Protein AF-W2YFQ7-F1 (afdb_monomer_lite)

Organism: NCBI:txid1317064

pLDDT: mean 73.13, std 18.29, range [30.0, 97.12]

Foldseek 3Di:
DLVVLVCCLVPPHLLVSLVVQLVVPPHDLVSLLVSLQSQLVVLQVVQVVLVVCVVPDPDDRDDFRADDLNSLVSNLVNCLSNLDLVSVLSNLQRPLLSGLQCQSNLVSLLSPPVRDDCVSRVVSNLNSLDDPPDPDVPCPPPPLVSLVNSLVSLVSSLVSHDDDDSNLSSLLSQLVPDDPNSLVVVLVVLLVDDLVSCPSNLVSCLVPCVPPDPPDPSVLSVLSSLVSNLVVLCVLQPPDPDDDDAQALCPWDFPVFPVVSVVSRDRDFKDKCVVRDWAQFQVRQVVCQVPGDTDSFAWHWDWDDGGRPIMIMTGGDCVSVCVVRNCNVVSVVSSVSSCVPNVVPPDDPDDDDPPDPPPPVVVVVPVPD

Secondary structure (DSSP, 8-state):
-HHHHHHHHHHT-HHHHHHHHHTTPSPPHHHHHHHHHHHHHHHHHHHHHHHHHHHH--SPPPPP-B--HHHHHHHHHHHHHHT-HHHHHHIIIIIGGG-SB-GGGHHHHHHHHHHS-HHHHHHHHHHHHS------TT-TTSSHHHHHHHHHHHHHHHHTSPSSHHHHHHHHHHHHH--HHHHHHHHHHHHHS-GGGHHHHHHHHHHHGGGS-TTSHHHHHHHHHHHHHHHHHHHHHTT--PPPP-S--TT-B-TT-HHHHHHHHSS-SEEE-TTT---SSHHHHHHHHHH---BS--EEEEEE-SGGG-EEEEEE-THHHHHHH-SHHHHHHHHHHHHHHHTT---PPP-S----TTSSHHHHTTS--

Structure (mmCIF, N/CA/C/O backbone):
data_AF-W2YFQ7-F1
#
_entry.id   AF-W2YFQ7-F1
#
loop_
_atom_site.group_PDB
_atom_site.id
_atom_site.type_symbol
_atom_site.label_atom_id
_atom_site.label_alt_id
_atom_site.label_comp_id
_atom_site.label_asym_id
_atom_site.label_entity_id
_atom_site.label_seq_id
_atom_site.pdbx_PDB_ins_code
_atom_site.Cartn_x
_atom_site.Cartn_y
_atom_site.Cartn_z
_atom_site.occupancy
_atom_site.B_iso_or_equiv
_atom_site.auth_seq_id
_atom_site.auth_comp_id
_atom_site.auth_asym_id
_atom_site.auth_atom_id
_atom_site.pdbx_PDB_model_num
ATOM 1 N N . MET A 1 1 ? 10.418 -17.292 -33.714 1.00 41.75 1 MET A N 1
ATOM 2 C CA . MET A 1 1 ? 9.367 -16.374 -33.215 1.00 41.75 1 MET A CA 1
ATOM 3 C C . MET A 1 1 ? 9.896 -15.460 -32.113 1.00 41.75 1 MET A C 1
ATOM 5 O O . MET A 1 1 ? 9.748 -14.258 -32.272 1.00 41.75 1 MET A O 1
ATOM 9 N N . ALA A 1 2 ? 10.636 -15.971 -31.116 1.00 43.41 2 ALA A N 1
ATOM 10 C CA . ALA A 1 2 ? 11.475 -15.150 -30.221 1.00 43.41 2 ALA A CA 1
ATOM 11 C C . ALA A 1 2 ? 12.397 -14.166 -30.985 1.00 43.41 2 ALA A C 1
ATOM 13 O O . ALA A 1 2 ? 12.481 -12.993 -30.637 1.00 43.41 2 ALA A O 1
ATOM 14 N N . ASN A 1 3 ? 12.945 -14.602 -32.127 1.00 45.47 3 ASN A N 1
ATOM 15 C CA . ASN A 1 3 ? 13.832 -13.793 -32.973 1.00 45.47 3 ASN A CA 1
ATOM 16 C C . ASN A 1 3 ? 13.208 -12.482 -33.502 1.00 45.47 3 ASN A C 1
ATOM 18 O O . ASN A 1 3 ? 13.950 -11.565 -33.829 1.00 45.47 3 ASN A O 1
ATOM 22 N N . GLY A 1 4 ? 11.876 -12.364 -33.626 1.00 46.81 4 GLY A N 1
ATOM 23 C CA . GLY A 1 4 ? 11.232 -11.135 -34.126 1.00 46.81 4 GLY A CA 1
ATOM 24 C C . GLY A 1 4 ? 11.176 -10.021 -33.076 1.00 46.81 4 GLY A C 1
ATOM 25 O O . GLY A 1 4 ? 11.396 -8.850 -33.389 1.00 46.81 4 GLY A O 1
ATOM 26 N N . VAL A 1 5 ? 10.960 -10.403 -31.816 1.00 51.41 5 VAL A N 1
ATOM 27 C CA . VAL A 1 5 ? 10.962 -9.499 -30.657 1.00 51.41 5 VAL A CA 1
ATOM 28 C C . VAL A 1 5 ? 12.400 -9.116 -30.301 1.00 51.41 5 VAL A C 1
ATOM 30 O O . VAL A 1 5 ? 12.691 -7.934 -30.139 1.00 51.41 5 VAL A O 1
ATOM 33 N N . GLU A 1 6 ? 13.315 -10.090 -30.303 1.00 49.78 6 GLU A N 1
ATOM 34 C CA . GLU A 1 6 ? 14.748 -9.886 -30.053 1.00 49.78 6 GLU A CA 1
ATOM 35 C C . GLU A 1 6 ? 15.391 -8.961 -31.108 1.00 49.78 6 GLU A C 1
ATOM 37 O O . GLU A 1 6 ? 16.124 -8.029 -30.769 1.00 49.78 6 GLU A O 1
ATOM 42 N N . ASN A 1 7 ? 15.039 -9.128 -32.391 1.00 50.62 7 ASN A N 1
ATOM 43 C CA . ASN A 1 7 ? 15.494 -8.235 -33.461 1.00 50.62 7 ASN A CA 1
ATOM 44 C C . ASN A 1 7 ? 14.903 -6.821 -33.339 1.00 50.62 7 ASN A C 1
ATOM 46 O O . ASN A 1 7 ? 15.618 -5.850 -33.563 1.00 50.62 7 ASN A O 1
ATOM 50 N N . SER A 1 8 ? 13.637 -6.671 -32.936 1.00 49.16 8 SER A N 1
ATOM 51 C CA . SER A 1 8 ? 13.000 -5.352 -32.746 1.00 49.16 8 SER A CA 1
ATOM 52 C C . SER A 1 8 ? 13.609 -4.571 -31.572 1.00 49.16 8 SER A C 1
ATOM 54 O O . SER A 1 8 ? 13.837 -3.362 -31.671 1.00 49.16 8 SER A O 1
ATO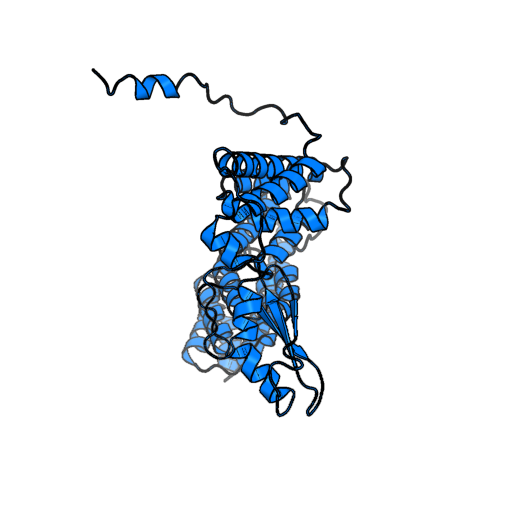M 56 N N . LEU A 1 9 ? 13.949 -5.274 -30.486 1.00 52.50 9 LEU A N 1
ATOM 57 C CA . LEU A 1 9 ? 14.669 -4.739 -29.327 1.00 52.50 9 LEU A CA 1
ATOM 58 C C . LEU A 1 9 ? 16.094 -4.294 -29.678 1.00 52.50 9 LEU A C 1
ATOM 60 O O . LEU A 1 9 ? 16.539 -3.241 -29.205 1.00 52.50 9 LEU A O 1
ATOM 64 N N . ARG A 1 10 ? 16.790 -5.067 -30.523 1.00 49.25 10 ARG A N 1
ATOM 65 C CA . ARG A 1 10 ? 18.145 -4.758 -31.004 1.00 49.25 10 ARG A CA 1
ATOM 66 C C . ARG A 1 10 ? 18.195 -3.655 -32.065 1.00 49.25 10 ARG A C 1
ATOM 68 O O . ARG A 1 10 ? 19.171 -2.915 -32.078 1.00 49.25 10 ARG A O 1
ATOM 75 N N . LEU A 1 11 ? 17.187 -3.540 -32.935 1.00 39.06 11 LEU A N 1
ATOM 76 C CA . LEU A 1 11 ? 17.293 -2.760 -34.179 1.00 39.06 11 LEU A CA 1
ATOM 77 C C . LEU A 1 11 ? 16.383 -1.519 -34.268 1.00 39.06 11 LEU A C 1
ATOM 79 O O . LEU A 1 11 ? 16.670 -0.660 -35.094 1.00 39.06 11 LEU A O 1
ATOM 83 N N . ILE A 1 12 ? 15.307 -1.398 -33.470 1.00 51.12 12 ILE A N 1
ATOM 84 C CA . ILE A 1 12 ? 14.286 -0.341 -33.663 1.00 51.12 12 ILE A CA 1
ATOM 85 C C . ILE A 1 12 ? 14.072 0.489 -32.387 1.00 51.12 12 ILE A C 1
ATOM 87 O O . ILE A 1 12 ? 14.639 1.568 -32.236 1.00 51.12 12 ILE A O 1
ATOM 91 N N . SER A 1 13 ? 13.257 0.008 -31.446 1.00 68.88 13 SER A N 1
ATOM 92 C CA . SER A 1 13 ? 12.959 0.678 -30.175 1.00 68.88 13 SER A CA 1
ATOM 93 C C . SER A 1 13 ? 12.224 -0.290 -29.244 1.00 68.88 13 SER A C 1
ATOM 95 O O . SER A 1 13 ? 11.557 -1.220 -29.697 1.00 68.88 13 SER A O 1
ATOM 97 N N . SER A 1 14 ? 12.323 -0.083 -27.928 1.00 69.50 14 SER A N 1
ATOM 98 C CA . SER A 1 14 ? 11.595 -0.909 -26.951 1.00 69.50 14 SER A CA 1
ATOM 99 C C . SER A 1 14 ? 10.069 -0.782 -27.108 1.00 69.50 14 SER A C 1
ATOM 101 O O . SER A 1 14 ? 9.345 -1.717 -26.782 1.00 69.50 14 SER A O 1
ATOM 103 N N . THR A 1 15 ? 9.590 0.341 -27.659 1.00 71.94 15 THR A N 1
ATOM 104 C CA . THR A 1 15 ? 8.172 0.614 -27.948 1.00 71.94 15 THR A CA 1
ATOM 105 C C . THR A 1 15 ? 7.627 -0.270 -29.073 1.00 71.94 15 THR A C 1
ATOM 107 O O . THR A 1 15 ? 6.620 -0.940 -28.888 1.00 71.94 15 THR A O 1
ATOM 110 N N . ALA A 1 16 ? 8.327 -0.379 -30.206 1.00 77.44 16 ALA A N 1
ATOM 111 C CA . ALA A 1 16 ? 7.868 -1.240 -31.301 1.00 77.44 16 ALA A CA 1
ATOM 112 C C . ALA A 1 16 ? 7.855 -2.728 -30.894 1.00 77.44 16 ALA A C 1
ATOM 114 O O . ALA A 1 16 ? 6.970 -3.494 -31.273 1.00 77.44 16 ALA A O 1
ATOM 115 N N . ALA A 1 17 ? 8.828 -3.141 -30.076 1.00 80.69 17 ALA A N 1
ATOM 116 C CA . ALA A 1 17 ? 8.921 -4.516 -29.602 1.00 80.69 17 ALA A CA 1
ATOM 117 C C . ALA A 1 17 ? 7.786 -4.887 -28.626 1.00 80.69 17 ALA A C 1
ATOM 119 O O . ALA A 1 17 ? 7.280 -6.010 -28.685 1.00 80.69 17 ALA A O 1
ATOM 120 N N . ILE A 1 18 ? 7.347 -3.958 -27.765 1.00 82.56 18 ILE A N 1
ATOM 121 C CA . ILE A 1 18 ? 6.233 -4.227 -26.847 1.00 82.56 18 ILE A CA 1
ATOM 122 C C . ILE A 1 18 ? 4.865 -4.193 -27.544 1.00 82.56 18 ILE A C 1
ATOM 124 O O . ILE A 1 18 ? 4.000 -4.999 -27.211 1.00 82.56 18 ILE A O 1
ATOM 128 N N . GLU A 1 19 ? 4.678 -3.350 -28.561 1.00 84.75 19 GLU A N 1
ATOM 129 C CA . GLU A 1 19 ? 3.468 -3.351 -29.404 1.00 84.75 19 GLU A CA 1
ATOM 130 C C . GLU A 1 19 ? 3.321 -4.665 -30.188 1.00 84.75 19 GLU A C 1
ATOM 132 O O . GLU A 1 19 ? 2.226 -5.229 -30.304 1.00 84.75 19 GLU A O 1
ATOM 137 N N . ALA A 1 20 ? 4.440 -5.213 -30.674 1.00 84.44 20 ALA A N 1
ATOM 138 C CA . ALA A 1 20 ? 4.457 -6.522 -31.315 1.00 84.44 20 ALA A CA 1
ATOM 139 C C . ALA A 1 20 ? 4.044 -7.641 -30.346 1.00 84.44 20 ALA A C 1
ATOM 141 O O . ALA A 1 20 ? 3.338 -8.563 -30.754 1.00 84.44 20 ALA A O 1
ATOM 142 N N . LEU A 1 21 ? 4.450 -7.566 -29.072 1.00 85.31 21 LEU A N 1
ATOM 143 C CA . LEU A 1 21 ? 3.999 -8.501 -28.034 1.00 85.31 21 LEU A CA 1
ATOM 144 C C . LEU A 1 21 ? 2.522 -8.308 -27.688 1.00 85.31 21 LEU A C 1
ATOM 146 O O . LEU A 1 21 ? 1.797 -9.288 -27.547 1.00 85.31 21 LEU A O 1
ATOM 150 N N . GLN A 1 22 ? 2.050 -7.064 -27.610 1.00 87.75 22 GLN A N 1
ATOM 151 C CA . GLN A 1 22 ? 0.638 -6.760 -27.374 1.00 87.75 22 GLN A CA 1
ATOM 152 C C . GLN A 1 22 ? -0.268 -7.364 -28.454 1.00 87.75 22 GLN A C 1
ATOM 154 O O . GLN A 1 22 ? -1.334 -7.892 -28.149 1.00 87.75 22 GLN A O 1
ATOM 159 N N . SER A 1 23 ? 0.178 -7.339 -29.708 1.00 87.06 23 SER A N 1
ATOM 160 C CA . SER A 1 23 ? -0.552 -7.921 -30.841 1.00 87.06 23 SER A CA 1
ATOM 161 C C . SER A 1 23 ? -0.608 -9.457 -30.806 1.00 87.06 23 SER A C 1
ATOM 163 O O . SER A 1 23 ? -1.381 -10.059 -31.544 1.00 87.06 23 SER A O 1
ATOM 165 N N . GLN A 1 24 ? 0.197 -10.099 -29.953 1.00 84.56 24 GLN A N 1
ATOM 166 C CA . GLN A 1 24 ? 0.301 -11.557 -29.804 1.00 84.56 24 GLN A CA 1
ATOM 167 C C . GLN A 1 24 ? -0.431 -12.084 -28.562 1.00 84.56 24 GLN A C 1
ATOM 169 O O . GLN A 1 24 ? -0.141 -13.183 -28.094 1.00 84.56 24 GLN A O 1
ATOM 174 N N . ARG A 1 25 ? -1.362 -11.312 -27.993 1.00 86.00 25 ARG A N 1
ATOM 175 C CA . ARG A 1 25 ? -2.127 -11.750 -26.820 1.00 86.00 25 ARG A CA 1
ATOM 176 C C . ARG A 1 25 ? -2.919 -13.045 -27.101 1.00 86.00 25 ARG A C 1
ATOM 178 O O . ARG A 1 25 ? -3.527 -13.153 -28.166 1.00 86.00 25 ARG A O 1
ATOM 185 N N . PRO A 1 26 ? -2.982 -13.990 -26.141 1.00 84.56 26 PRO A N 1
ATOM 186 C CA . PRO A 1 26 ? -2.336 -13.960 -24.826 1.00 84.56 26 PRO A CA 1
ATOM 187 C C . PRO A 1 26 ? -0.830 -14.253 -24.911 1.00 84.56 26 PRO A C 1
ATOM 189 O O . PRO A 1 26 ? -0.394 -15.175 -25.597 1.00 84.56 26 PRO A O 1
ATOM 192 N N . VAL A 1 27 ? -0.028 -13.482 -24.173 1.00 88.31 27 VAL A N 1
ATOM 193 C CA . VAL A 1 27 ? 1.432 -13.646 -24.158 1.00 88.31 27 VAL A CA 1
ATOM 194 C C . VAL A 1 27 ? 1.822 -14.646 -23.074 1.00 88.31 27 VAL A C 1
ATOM 196 O O . VAL A 1 27 ? 1.451 -14.493 -21.913 1.00 88.31 27 VAL A O 1
ATOM 199 N N . ALA A 1 28 ? 2.599 -15.666 -23.440 1.00 88.38 28 ALA A N 1
ATOM 200 C CA . ALA A 1 28 ? 3.086 -16.647 -22.477 1.00 88.38 28 ALA A CA 1
ATOM 201 C C . ALA A 1 28 ? 4.018 -15.987 -21.434 1.00 88.38 28 ALA A C 1
ATOM 203 O O . ALA A 1 28 ? 4.915 -15.229 -21.827 1.00 88.38 28 ALA A O 1
ATOM 204 N N . PRO A 1 29 ? 3.902 -16.327 -20.132 1.00 88.25 29 PRO A N 1
ATOM 205 C CA . PRO A 1 29 ? 4.735 -15.757 -19.072 1.00 88.25 29 PRO A CA 1
ATOM 206 C C . PRO A 1 29 ? 6.240 -15.825 -19.354 1.00 88.25 29 PRO A C 1
ATOM 208 O O . PRO A 1 29 ? 6.958 -14.850 -19.150 1.00 88.25 29 PRO A O 1
ATOM 211 N N . GLY A 1 30 ? 6.720 -16.948 -19.900 1.00 89.38 30 GLY A N 1
ATOM 212 C CA . GLY A 1 30 ? 8.129 -17.115 -20.270 1.00 89.38 30 GLY A CA 1
ATOM 213 C C . GLY A 1 30 ? 8.594 -16.145 -21.362 1.00 89.38 30 GLY A C 1
ATOM 214 O O . GLY A 1 30 ? 9.701 -15.623 -21.285 1.00 89.38 30 GLY A O 1
ATOM 215 N N . THR A 1 31 ? 7.743 -15.840 -22.345 1.00 89.19 31 THR A N 1
ATOM 216 C CA . THR A 1 31 ? 8.058 -14.871 -23.406 1.00 89.19 31 THR A CA 1
ATOM 217 C C . THR A 1 31 ? 8.123 -13.451 -22.856 1.00 89.19 31 THR A C 1
ATOM 219 O O . THR A 1 31 ? 9.061 -12.717 -23.167 1.00 89.19 31 THR A O 1
ATOM 222 N N . LEU A 1 32 ? 7.164 -13.080 -22.000 1.00 90.31 32 LEU A N 1
ATOM 223 C CA . LEU A 1 32 ? 7.161 -11.779 -21.331 1.00 90.31 32 LEU A CA 1
ATOM 224 C C . LEU A 1 32 ? 8.385 -11.620 -20.417 1.00 90.31 32 LEU A C 1
ATOM 226 O O . LEU A 1 32 ? 8.994 -10.553 -20.372 1.00 90.31 32 LEU A O 1
ATOM 230 N N . ARG A 1 33 ? 8.797 -12.704 -19.752 1.00 91.75 33 ARG A N 1
ATOM 231 C CA . ARG A 1 33 ? 10.004 -12.762 -18.924 1.00 91.75 33 ARG A CA 1
ATOM 232 C C . ARG A 1 33 ? 11.273 -12.453 -19.708 1.00 91.75 33 ARG A C 1
ATOM 234 O O . ARG A 1 33 ? 12.036 -11.572 -19.323 1.00 91.75 33 ARG A O 1
ATOM 241 N N . THR A 1 34 ? 11.502 -13.175 -20.806 1.00 89.81 34 THR A N 1
ATOM 242 C CA . THR A 1 34 ? 12.669 -12.955 -21.674 1.00 89.81 34 THR A CA 1
ATOM 243 C C . THR A 1 34 ? 12.695 -11.516 -22.170 1.00 89.81 34 THR A C 1
ATOM 245 O O . THR A 1 34 ? 13.704 -10.837 -22.020 1.00 89.81 34 THR A O 1
ATOM 248 N N . PHE A 1 35 ? 11.549 -11.012 -22.631 1.00 88.88 35 PHE A N 1
ATOM 249 C CA . PHE A 1 35 ? 11.421 -9.631 -23.076 1.00 88.88 35 PHE A CA 1
ATOM 250 C C . PHE A 1 35 ? 11.807 -8.605 -22.000 1.00 88.88 35 PHE A C 1
ATOM 252 O O . PHE A 1 35 ? 12.568 -7.680 -22.275 1.00 88.88 35 PHE A O 1
ATOM 259 N N . MET A 1 36 ? 11.305 -8.753 -20.769 1.00 89.62 36 MET A N 1
ATOM 260 C CA . MET A 1 36 ? 11.629 -7.829 -19.675 1.00 89.62 36 MET A CA 1
ATOM 261 C C . MET A 1 36 ? 13.107 -7.866 -19.289 1.00 89.62 36 MET A C 1
ATOM 263 O O . MET A 1 36 ? 13.669 -6.815 -18.978 1.00 89.62 36 MET A O 1
ATOM 267 N N . ASN A 1 37 ? 13.737 -9.042 -19.329 1.00 87.62 37 ASN A N 1
ATOM 268 C CA . ASN A 1 37 ? 15.173 -9.169 -19.092 1.00 87.62 37 ASN A CA 1
ATOM 269 C C . ASN A 1 37 ? 15.974 -8.430 -20.172 1.00 87.62 37 ASN A C 1
ATOM 271 O O . ASN A 1 37 ? 16.805 -7.590 -19.831 1.00 87.62 37 ASN A O 1
ATOM 275 N N . ASP A 1 38 ? 15.641 -8.631 -21.448 1.00 85.94 38 ASP A N 1
ATOM 276 C CA . ASP A 1 38 ? 16.305 -7.950 -22.566 1.00 85.94 38 ASP A CA 1
ATOM 277 C C . ASP A 1 38 ? 16.140 -6.422 -22.489 1.00 85.94 38 ASP A C 1
ATOM 279 O O . ASP A 1 38 ? 17.089 -5.660 -22.707 1.00 85.94 38 ASP A O 1
ATOM 283 N N . VAL A 1 39 ? 14.935 -5.946 -22.147 1.00 85.19 39 VAL A N 1
ATOM 284 C CA . VAL A 1 39 ? 14.671 -4.516 -21.921 1.00 85.19 39 VAL A CA 1
ATOM 285 C C . VAL A 1 39 ? 15.485 -3.996 -20.738 1.00 85.19 39 VAL A C 1
ATOM 287 O O . VAL A 1 39 ? 16.098 -2.932 -20.844 1.00 85.19 39 VAL A O 1
ATOM 290 N N . GLY A 1 40 ? 15.486 -4.717 -19.616 1.00 84.06 40 GLY A N 1
ATOM 291 C CA . GLY A 1 40 ? 16.213 -4.338 -18.408 1.00 84.06 40 GLY A CA 1
ATOM 292 C C . GLY A 1 40 ? 17.713 -4.198 -18.660 1.00 84.06 40 GLY A C 1
ATOM 293 O O . GLY A 1 40 ? 18.305 -3.184 -18.282 1.00 84.06 40 GLY A O 1
ATOM 294 N N . ASP A 1 41 ? 18.304 -5.153 -19.377 1.00 85.38 41 ASP A N 1
ATOM 295 C CA . ASP A 1 41 ? 19.716 -5.135 -19.762 1.00 85.38 41 ASP A CA 1
ATOM 296 C C . ASP A 1 41 ? 20.018 -3.974 -20.716 1.00 85.38 41 ASP A C 1
ATOM 298 O O . ASP A 1 41 ? 21.013 -3.264 -20.550 1.00 85.38 41 ASP A O 1
ATOM 302 N N . LYS A 1 42 ? 19.124 -3.695 -21.673 1.00 83.25 42 LYS A N 1
ATOM 303 C CA . LYS A 1 42 ? 19.253 -2.534 -22.563 1.00 83.25 42 LYS A CA 1
ATOM 304 C C . LYS A 1 42 ? 19.223 -1.213 -21.790 1.00 83.25 42 LYS A C 1
ATOM 306 O O . LYS A 1 42 ? 20.061 -0.349 -22.048 1.00 83.25 42 LYS A O 1
ATOM 311 N N . ILE A 1 43 ? 18.293 -1.044 -20.845 1.00 80.44 43 ILE A N 1
ATOM 312 C CA . ILE A 1 43 ? 18.215 0.153 -19.988 1.00 80.44 43 ILE A CA 1
ATOM 313 C C . ILE A 1 43 ? 19.501 0.295 -19.168 1.00 80.44 43 ILE A C 1
ATOM 315 O O . ILE A 1 43 ? 20.082 1.380 -19.134 1.00 80.44 43 ILE A O 1
ATOM 319 N N . SER A 1 44 ? 19.972 -0.797 -18.563 1.00 81.81 44 SER A N 1
ATOM 320 C CA . SER A 1 44 ? 21.207 -0.816 -17.774 1.00 81.81 44 SER A CA 1
ATOM 321 C C . SER A 1 44 ? 22.432 -0.412 -18.605 1.00 81.81 44 SER A C 1
ATOM 323 O O . SER A 1 44 ? 23.197 0.464 -18.200 1.00 81.81 44 SER A O 1
ATOM 325 N N . ASN A 1 45 ? 22.572 -0.959 -19.816 1.00 81.44 45 ASN A N 1
ATOM 326 C CA . ASN A 1 45 ? 23.672 -0.636 -20.726 1.00 81.44 45 ASN A CA 1
ATOM 327 C C . ASN A 1 45 ? 23.634 0.827 -21.189 1.00 81.44 45 ASN A C 1
ATOM 329 O O . ASN A 1 45 ? 24.650 1.519 -21.107 1.00 81.44 45 ASN A O 1
ATOM 333 N N . MET A 1 46 ? 22.463 1.331 -21.602 1.00 77.81 46 MET A N 1
ATOM 334 C CA . MET A 1 46 ? 22.295 2.745 -21.975 1.00 77.81 46 MET A CA 1
ATOM 335 C C . MET A 1 46 ? 22.639 3.678 -20.809 1.00 77.81 46 MET A C 1
ATOM 337 O O . MET A 1 46 ? 23.245 4.732 -21.004 1.00 77.81 46 MET A O 1
ATOM 341 N N . GLN A 1 47 ? 22.278 3.287 -19.587 1.00 72.56 47 GLN A N 1
ATOM 342 C CA . GLN A 1 47 ? 22.593 4.043 -18.383 1.00 72.56 47 GLN A CA 1
ATOM 343 C C . GLN A 1 47 ? 24.104 4.039 -18.090 1.00 72.56 47 GLN A C 1
ATOM 345 O O . GLN A 1 47 ? 24.668 5.095 -17.806 1.00 72.56 47 GLN A O 1
ATOM 350 N N . ALA A 1 48 ? 24.783 2.896 -18.223 1.00 76.56 48 ALA A N 1
ATOM 351 C CA . ALA A 1 48 ? 26.233 2.798 -18.050 1.00 76.56 48 ALA A CA 1
ATOM 352 C C . ALA A 1 48 ? 27.001 3.630 -19.096 1.00 76.56 48 ALA A C 1
ATOM 354 O O . ALA A 1 48 ? 27.960 4.331 -18.762 1.00 76.56 48 ALA A O 1
ATOM 355 N N . GLU A 1 49 ? 26.565 3.606 -20.358 1.00 73.75 49 GLU A N 1
ATOM 356 C CA . GLU A 1 49 ? 27.115 4.453 -21.422 1.00 73.75 49 GLU A CA 1
ATOM 357 C C . GLU A 1 49 ? 26.884 5.940 -21.155 1.00 73.75 49 GLU A C 1
ATOM 359 O O . GLU A 1 49 ? 27.796 6.753 -21.339 1.00 73.75 49 GLU A O 1
ATOM 364 N N . PHE A 1 50 ? 25.689 6.305 -20.681 1.00 68.62 50 PHE A N 1
ATOM 365 C CA . PHE A 1 50 ? 25.387 7.666 -20.262 1.00 68.62 50 PHE A CA 1
ATOM 366 C C . PHE A 1 50 ? 26.367 8.130 -19.176 1.00 68.62 50 PHE A C 1
ATOM 368 O O . PHE A 1 50 ? 27.013 9.169 -19.347 1.00 68.62 50 PHE A O 1
ATOM 375 N N . THR A 1 51 ? 26.541 7.343 -18.107 1.00 69.75 51 THR A N 1
ATOM 376 C CA . THR A 1 51 ? 27.462 7.658 -17.005 1.00 69.75 51 THR A CA 1
ATOM 377 C C . THR A 1 51 ? 28.904 7.807 -17.495 1.00 69.75 51 THR A C 1
ATOM 379 O O . THR A 1 51 ? 29.545 8.812 -17.182 1.00 69.75 51 THR A O 1
ATOM 382 N N . ARG A 1 52 ? 29.402 6.887 -18.337 1.00 71.06 52 ARG A N 1
ATOM 383 C CA . ARG A 1 52 ? 30.744 6.995 -18.944 1.00 71.06 52 ARG A CA 1
ATOM 384 C C . ARG A 1 52 ? 30.888 8.258 -19.785 1.00 71.06 52 ARG A C 1
ATOM 386 O O . ARG A 1 52 ? 31.859 8.987 -19.629 1.00 71.06 52 ARG A O 1
ATOM 393 N N . SER A 1 53 ? 29.914 8.556 -20.646 1.00 66.62 53 SER A N 1
ATOM 394 C CA . SER A 1 53 ? 29.980 9.744 -21.505 1.00 66.62 53 SER A CA 1
ATOM 395 C C . SER A 1 53 ? 29.979 11.047 -20.706 1.00 66.62 53 SER A C 1
ATOM 397 O O . SER A 1 53 ? 30.649 11.998 -21.093 1.00 66.62 53 SER A O 1
ATOM 399 N N . ARG A 1 54 ? 29.305 11.075 -19.552 1.00 63.16 54 ARG A N 1
ATOM 400 C CA . ARG A 1 54 ? 29.294 12.223 -18.641 1.00 63.16 54 ARG A CA 1
ATOM 401 C C . ARG A 1 54 ? 30.627 12.423 -17.910 1.00 63.16 54 ARG A C 1
ATOM 403 O O . ARG A 1 54 ? 30.938 13.554 -17.559 1.00 63.16 54 ARG A O 1
ATOM 410 N N . ALA A 1 55 ? 31.408 11.366 -17.690 1.00 61.41 55 ALA A N 1
ATOM 411 C CA . ALA A 1 55 ? 32.723 11.469 -17.055 1.00 61.41 55 ALA A CA 1
ATOM 412 C C . ALA A 1 55 ? 33.789 12.106 -17.971 1.00 61.41 55 ALA A C 1
ATOM 414 O O . ALA A 1 55 ? 34.762 12.659 -17.468 1.00 61.41 55 ALA A O 1
ATOM 415 N N . TYR A 1 56 ? 33.597 12.054 -19.296 1.00 57.41 56 TYR A N 1
ATOM 416 C CA . TYR A 1 56 ? 34.609 12.451 -20.287 1.00 57.41 56 TYR A CA 1
ATOM 417 C C . TYR A 1 56 ? 34.152 13.540 -21.280 1.00 57.41 56 TYR A C 1
ATOM 419 O O . TYR A 1 56 ? 34.880 13.843 -22.221 1.00 57.41 56 TYR A O 1
ATOM 427 N N . SER A 1 57 ? 32.965 14.137 -21.105 1.00 52.47 57 SER A N 1
ATOM 428 C CA . SER A 1 57 ? 32.391 15.122 -22.040 1.00 52.47 57 SER A CA 1
ATOM 429 C C . SER A 1 57 ? 32.180 16.493 -21.393 1.00 52.47 57 SER A C 1
ATOM 431 O O . SER A 1 57 ? 31.475 16.600 -20.393 1.00 52.47 57 SER A O 1
ATOM 433 N N . TYR A 1 58 ? 32.706 17.544 -22.035 1.00 52.50 58 TYR A N 1
ATOM 434 C CA . TYR A 1 58 ? 32.377 18.957 -21.771 1.00 52.50 58 TYR A CA 1
ATOM 435 C C . TYR A 1 58 ? 31.130 19.451 -22.545 1.00 52.50 58 TYR A C 1
ATOM 437 O O . TYR A 1 58 ? 30.771 20.620 -22.440 1.00 52.50 58 TYR A O 1
ATOM 445 N N . GLY A 1 59 ? 30.482 18.591 -23.344 1.00 51.66 59 GLY A N 1
ATOM 446 C CA . GLY A 1 59 ? 29.267 18.914 -24.109 1.00 51.66 59 GLY A CA 1
ATOM 447 C C . GLY A 1 59 ? 27.959 18.763 -23.319 1.00 51.66 59 GLY A C 1
ATOM 448 O O . GLY A 1 59 ? 27.953 18.210 -22.216 1.00 51.66 59 GLY A O 1
ATOM 449 N N . GLU A 1 60 ? 26.850 19.236 -23.906 1.00 45.28 60 GLU A N 1
ATOM 450 C CA . GLU A 1 60 ? 25.509 19.214 -23.302 1.00 45.28 60 GLU A CA 1
ATOM 451 C C . GLU A 1 60 ? 25.138 17.838 -22.711 1.00 45.28 60 GLU A C 1
ATOM 453 O O . GLU A 1 60 ? 25.388 16.793 -23.328 1.00 45.28 60 GLU A O 1
ATOM 458 N N . PRO A 1 61 ? 24.522 17.803 -21.514 1.00 51.59 61 PRO A N 1
ATOM 459 C CA . PRO A 1 61 ? 24.124 16.554 -20.884 1.00 51.59 61 PRO A CA 1
ATOM 460 C C . PRO A 1 61 ? 23.087 15.824 -21.749 1.00 51.59 61 PRO A C 1
ATOM 462 O O . PRO A 1 61 ? 22.011 16.350 -22.028 1.00 51.59 61 PRO A O 1
ATOM 465 N N . LYS A 1 62 ? 23.382 14.576 -22.142 1.00 56.41 62 LYS A N 1
ATOM 466 C CA . LYS A 1 62 ? 22.402 13.713 -22.827 1.00 56.41 62 LYS A CA 1
ATOM 467 C C . LYS A 1 62 ? 21.132 13.559 -21.952 1.00 56.41 62 LYS A C 1
ATOM 469 O O . LYS A 1 62 ? 21.189 13.641 -20.722 1.00 56.41 62 LYS A O 1
ATOM 474 N N . LYS A 1 63 ? 19.965 13.339 -22.567 1.00 58.09 63 LYS A N 1
ATOM 475 C CA . LYS A 1 63 ? 18.697 13.143 -21.832 1.00 58.09 63 LYS A CA 1
ATOM 476 C C . LYS A 1 63 ? 18.776 11.913 -20.911 1.00 58.09 63 LYS A C 1
ATOM 478 O O . LYS A 1 63 ? 19.417 10.923 -21.260 1.00 58.09 63 LYS A O 1
ATOM 483 N N . ARG A 1 64 ? 18.127 11.977 -19.737 1.00 59.66 64 ARG A N 1
ATOM 484 C CA . ARG A 1 64 ? 18.063 10.853 -18.779 1.00 59.66 64 ARG A CA 1
ATOM 485 C C . ARG A 1 64 ? 17.431 9.628 -19.453 1.00 59.66 64 ARG A C 1
ATOM 487 O O . ARG A 1 64 ? 16.424 9.758 -20.145 1.00 59.66 64 ARG A O 1
ATOM 494 N N . VAL A 1 65 ? 18.001 8.446 -19.214 1.00 64.31 65 VAL A N 1
ATOM 495 C CA . VAL A 1 65 ? 17.436 7.176 -19.685 1.00 64.31 65 VAL A CA 1
ATOM 496 C C . VAL A 1 65 ? 16.183 6.869 -18.858 1.00 64.31 65 VAL A C 1
ATOM 498 O O . VAL A 1 65 ? 16.256 6.685 -17.641 1.00 64.31 65 VAL A O 1
ATOM 501 N N . GLY A 1 66 ? 15.023 6.868 -19.512 1.00 65.06 66 GLY A N 1
ATOM 502 C CA . GLY A 1 66 ? 13.717 6.634 -18.899 1.00 65.06 66 GLY A CA 1
ATOM 503 C C . GLY A 1 66 ? 12.854 5.709 -19.748 1.00 65.06 66 GLY A C 1
ATOM 504 O O . GLY A 1 66 ? 13.157 5.444 -20.913 1.00 65.06 66 GLY A O 1
ATOM 505 N N . VAL A 1 67 ? 11.773 5.217 -19.152 1.00 75.12 67 VAL A N 1
ATOM 506 C CA . VAL A 1 67 ? 10.790 4.376 -19.839 1.00 75.12 67 VAL A CA 1
ATOM 507 C C . VAL A 1 67 ? 9.748 5.265 -20.520 1.00 75.12 67 VAL A C 1
ATOM 509 O O . VAL A 1 67 ? 9.284 6.246 -19.937 1.00 75.12 67 VAL A O 1
ATOM 512 N N . MET A 1 68 ? 9.391 4.946 -21.766 1.00 80.19 68 MET A N 1
ATOM 513 C CA . MET A 1 68 ? 8.361 5.687 -22.502 1.00 80.19 68 MET A CA 1
ATOM 514 C C . MET A 1 68 ? 6.956 5.402 -21.936 1.00 80.19 68 MET A C 1
ATOM 516 O O . MET A 1 68 ? 6.708 4.272 -21.506 1.00 80.19 68 MET A O 1
ATOM 520 N N . PRO A 1 69 ? 6.022 6.373 -21.965 1.00 78.50 69 PRO A N 1
ATOM 521 C CA . PRO A 1 69 ? 4.674 6.197 -21.417 1.00 78.50 69 PRO A CA 1
ATOM 522 C C . PRO A 1 69 ? 3.915 5.009 -22.020 1.00 78.50 69 PRO A C 1
ATOM 524 O O . PRO A 1 69 ? 3.404 4.171 -21.280 1.00 78.50 69 PRO A O 1
ATOM 527 N N . ASP A 1 70 ? 3.905 4.881 -23.351 1.00 79.81 70 ASP A N 1
ATOM 528 C CA . ASP A 1 70 ? 3.191 3.791 -24.030 1.00 79.81 70 ASP A CA 1
ATOM 529 C C . ASP A 1 70 ? 3.763 2.421 -23.691 1.00 79.81 70 ASP A C 1
ATOM 531 O O . ASP A 1 70 ? 3.016 1.476 -23.444 1.00 79.81 70 ASP A O 1
ATOM 535 N N . PHE A 1 71 ? 5.090 2.329 -23.583 1.00 85.25 71 PHE A N 1
ATOM 536 C CA . PHE A 1 71 ? 5.735 1.105 -23.131 1.00 85.25 71 PHE A CA 1
ATOM 537 C C . PHE A 1 71 ? 5.282 0.731 -21.717 1.00 85.25 71 PHE A C 1
ATOM 539 O O . PHE A 1 71 ? 4.920 -0.415 -21.474 1.00 85.25 71 PHE A O 1
ATOM 546 N N . SER A 1 72 ? 5.288 1.694 -20.792 1.00 85.94 72 SER A N 1
ATOM 547 C CA . SER A 1 72 ? 4.874 1.472 -19.403 1.00 85.94 72 SER A CA 1
ATOM 548 C C . SER A 1 72 ? 3.441 0.947 -19.326 1.00 85.94 72 SER A C 1
ATOM 550 O O . SER A 1 72 ? 3.191 -0.063 -18.669 1.00 85.94 72 SER A O 1
ATOM 552 N N . ARG A 1 73 ? 2.521 1.583 -20.062 1.00 88.62 73 ARG A N 1
ATOM 553 C CA . ARG A 1 73 ? 1.107 1.202 -20.115 1.00 88.62 73 ARG A CA 1
ATOM 554 C C . ARG A 1 73 ? 0.911 -0.206 -20.674 1.00 88.62 73 ARG A C 1
ATOM 556 O O . ARG A 1 73 ? 0.275 -1.030 -20.029 1.00 88.62 73 ARG A O 1
ATOM 563 N N . ILE A 1 74 ? 1.487 -0.500 -21.841 1.00 89.75 74 ILE A N 1
ATOM 564 C CA . ILE A 1 74 ? 1.331 -1.814 -22.482 1.00 89.75 74 ILE A CA 1
ATOM 565 C C . ILE A 1 74 ? 1.944 -2.915 -21.606 1.00 89.75 74 ILE A C 1
ATOM 567 O O . ILE A 1 74 ? 1.361 -3.992 -21.475 1.00 89.75 74 ILE A O 1
ATOM 571 N N . LEU A 1 75 ? 3.095 -2.650 -20.977 1.00 89.88 75 LEU A N 1
ATOM 572 C CA . LEU A 1 75 ? 3.726 -3.602 -20.066 1.00 89.88 75 LEU A CA 1
ATOM 573 C C . LEU A 1 75 ? 2.862 -3.855 -18.830 1.00 89.88 75 LEU A C 1
ATOM 575 O O . LEU A 1 75 ? 2.731 -5.005 -18.419 1.00 89.88 75 LEU A O 1
ATOM 579 N N . CYS A 1 76 ? 2.262 -2.804 -18.265 1.00 92.50 76 CYS A N 1
ATOM 580 C CA . CYS A 1 76 ? 1.323 -2.922 -17.156 1.00 92.50 76 CYS A CA 1
ATOM 581 C C . CYS A 1 76 ? 0.175 -3.863 -17.520 1.00 92.50 76 CYS A C 1
ATOM 583 O O . CYS A 1 76 ? -0.042 -4.843 -16.815 1.00 92.50 76 CYS A O 1
ATOM 585 N N . ASP A 1 77 ? -0.485 -3.630 -18.657 1.00 92.75 77 ASP A N 1
ATOM 586 C CA . ASP A 1 77 ? -1.607 -4.458 -19.100 1.00 92.75 77 ASP A CA 1
ATOM 587 C C . ASP A 1 77 ? -1.198 -5.933 -19.246 1.00 92.75 77 ASP A C 1
ATOM 589 O O . ASP A 1 77 ? -1.894 -6.822 -18.764 1.00 92.75 77 ASP A O 1
ATOM 593 N N . LEU A 1 78 ? -0.037 -6.204 -19.854 1.00 92.94 78 LEU A N 1
ATOM 594 C CA . LEU A 1 78 ? 0.472 -7.570 -20.022 1.00 92.94 78 LEU A CA 1
ATOM 595 C C . LEU A 1 78 ? 0.816 -8.244 -18.682 1.00 92.94 78 LEU A C 1
ATOM 597 O O . LEU A 1 78 ? 0.558 -9.434 -18.512 1.00 92.94 78 LEU A O 1
ATOM 601 N N . LEU A 1 79 ? 1.374 -7.503 -17.720 1.00 93.94 79 LEU A N 1
ATOM 602 C CA . LEU A 1 79 ? 1.671 -8.008 -16.373 1.00 93.94 79 LEU A CA 1
ATOM 603 C C . LEU A 1 79 ? 0.404 -8.253 -15.552 1.00 93.94 79 LEU A C 1
ATOM 605 O O . LEU A 1 79 ? 0.343 -9.201 -14.770 1.00 93.94 79 LEU A O 1
ATOM 609 N N . LEU A 1 80 ? -0.612 -7.405 -15.711 1.00 92.06 80 LEU A N 1
ATOM 610 C CA . LEU A 1 80 ? -1.914 -7.616 -15.094 1.00 92.06 80 LEU A CA 1
ATOM 611 C C . LEU A 1 80 ? -2.598 -8.840 -15.716 1.00 92.06 80 LEU A C 1
ATOM 613 O O . LEU A 1 80 ? -3.154 -9.641 -14.976 1.00 92.06 80 LEU A O 1
ATOM 617 N N . GLU A 1 81 ? -2.528 -9.038 -17.030 1.00 91.75 81 GLU A N 1
ATOM 618 C CA . GLU A 1 81 ? -3.106 -10.210 -17.707 1.00 91.75 81 GLU A CA 1
ATOM 619 C C . GLU A 1 81 ? -2.411 -11.527 -17.345 1.00 91.75 81 GLU A C 1
ATOM 621 O O . GLU A 1 81 ? -3.082 -12.549 -17.221 1.00 91.75 81 GLU A O 1
ATOM 626 N N . ALA A 1 82 ? -1.089 -11.508 -17.156 1.00 91.69 82 ALA A N 1
ATOM 627 C CA . ALA A 1 82 ? -0.318 -12.703 -16.815 1.00 91.69 82 ALA A CA 1
ATOM 628 C C . ALA A 1 82 ? -0.625 -13.253 -15.410 1.00 91.69 82 ALA A C 1
ATOM 630 O O . ALA A 1 82 ? -0.418 -14.441 -15.180 1.00 91.69 82 ALA A O 1
ATOM 631 N N . ASP A 1 83 ? -1.105 -12.398 -14.498 1.00 91.75 83 ASP A N 1
ATOM 632 C CA . ASP A 1 83 ? -1.485 -12.744 -13.119 1.00 91.75 83 ASP A CA 1
ATOM 633 C C . ASP A 1 83 ? -0.405 -13.529 -12.343 1.00 91.75 83 ASP A C 1
ATOM 635 O O . ASP A 1 83 ? -0.690 -14.469 -11.604 1.00 91.75 83 ASP A O 1
ATOM 639 N N . ASP A 1 84 ? 0.861 -13.146 -12.528 1.00 93.50 84 ASP A N 1
ATOM 640 C CA . ASP A 1 84 ? 2.033 -13.848 -11.997 1.00 93.50 84 ASP A CA 1
ATOM 641 C C . ASP A 1 84 ? 2.907 -12.886 -11.177 1.00 93.50 84 ASP A C 1
ATOM 643 O O . ASP A 1 84 ? 3.595 -12.010 -11.713 1.00 93.50 84 ASP A O 1
ATOM 647 N N . SER A 1 85 ? 2.913 -13.067 -9.853 1.00 93.75 85 SER A N 1
ATOM 648 C CA . SER A 1 85 ? 3.691 -12.232 -8.932 1.00 93.75 85 SER A CA 1
ATOM 649 C C . SER A 1 85 ? 5.205 -12.361 -9.135 1.00 93.75 85 SER A C 1
ATOM 651 O O . SER A 1 85 ? 5.938 -11.403 -8.877 1.00 93.75 85 SER A O 1
ATOM 653 N N . ALA A 1 86 ? 5.708 -13.488 -9.653 1.00 94.81 86 ALA A N 1
ATOM 654 C CA . ALA A 1 86 ? 7.126 -13.643 -9.967 1.00 94.81 86 ALA A CA 1
ATOM 655 C C . ALA A 1 86 ? 7.527 -12.769 -11.163 1.00 94.81 86 ALA A C 1
ATOM 657 O O . ALA A 1 86 ? 8.583 -12.137 -11.135 1.00 94.81 86 ALA A O 1
ATOM 658 N N . LEU A 1 87 ? 6.666 -12.666 -12.182 1.00 93.94 87 LEU A N 1
ATOM 659 C CA . LEU A 1 87 ? 6.886 -11.737 -13.296 1.00 93.94 87 LEU A CA 1
ATOM 660 C C . LEU A 1 87 ? 6.847 -10.276 -12.850 1.00 93.94 87 LEU A C 1
ATOM 662 O O . LEU A 1 87 ? 7.661 -9.474 -13.306 1.00 93.94 87 LEU A O 1
ATOM 666 N N . VAL A 1 88 ? 5.943 -9.931 -11.935 1.00 95.81 88 VAL A N 1
ATOM 667 C CA . VAL A 1 88 ? 5.874 -8.580 -11.363 1.00 95.81 88 VAL A CA 1
ATOM 668 C C . VAL A 1 88 ? 7.148 -8.237 -10.588 1.00 95.81 88 VAL A C 1
ATOM 670 O O . VAL A 1 88 ? 7.710 -7.157 -10.771 1.00 95.81 88 VAL A O 1
ATOM 673 N N . ASN A 1 89 ? 7.664 -9.165 -9.781 1.00 94.75 89 ASN A N 1
ATOM 674 C CA . ASN A 1 89 ? 8.949 -8.992 -9.101 1.00 94.75 89 ASN A CA 1
ATOM 675 C C . ASN A 1 89 ? 10.110 -8.799 -10.094 1.00 94.75 89 ASN A C 1
ATOM 677 O O . ASN A 1 89 ? 10.994 -7.965 -9.877 1.00 94.75 89 ASN A O 1
ATOM 681 N N . GLU A 1 90 ? 10.104 -9.515 -11.217 1.00 92.81 90 GLU A N 1
ATOM 682 C CA . GLU A 1 90 ? 11.100 -9.327 -12.277 1.00 92.81 90 GLU A CA 1
ATOM 683 C C . GLU A 1 90 ? 11.001 -7.968 -12.962 1.00 92.81 90 GLU A C 1
ATOM 685 O O . GLU A 1 90 ? 12.022 -7.315 -13.173 1.00 92.81 90 GLU A O 1
ATOM 690 N N . PHE A 1 91 ? 9.790 -7.480 -13.225 1.00 94.00 91 PHE A N 1
ATOM 691 C CA . PHE A 1 91 ? 9.587 -6.118 -13.708 1.00 94.00 91 PHE A CA 1
ATOM 692 C C . PHE A 1 91 ? 10.232 -5.084 -12.771 1.00 94.00 91 PHE A C 1
ATOM 694 O O . PHE A 1 91 ? 11.011 -4.234 -13.220 1.00 94.00 91 PHE A O 1
ATOM 701 N N . PHE A 1 92 ? 9.960 -5.172 -11.466 1.00 93.62 92 PHE A N 1
ATOM 702 C CA . PHE A 1 92 ? 10.515 -4.237 -10.488 1.00 93.62 92 PHE A CA 1
ATOM 703 C C . PHE A 1 92 ? 12.045 -4.315 -10.413 1.00 93.62 92 PHE A C 1
ATOM 705 O O . PHE A 1 92 ? 12.729 -3.287 -10.416 1.00 93.62 92 PHE A O 1
ATOM 712 N N . THR A 1 93 ? 12.600 -5.526 -10.408 1.00 90.75 93 THR A N 1
ATOM 713 C CA . THR A 1 93 ? 14.048 -5.739 -10.266 1.00 90.75 93 THR A CA 1
ATOM 714 C C . THR A 1 93 ? 14.838 -5.422 -11.533 1.00 90.75 93 THR A C 1
ATOM 716 O O . THR A 1 93 ? 15.964 -4.939 -11.420 1.00 90.75 93 THR A O 1
ATOM 719 N N . LYS A 1 94 ? 14.287 -5.647 -12.730 1.00 87.81 94 LYS A N 1
ATOM 720 C CA . LYS A 1 94 ? 15.019 -5.511 -14.003 1.00 87.81 94 LYS A CA 1
ATOM 721 C C . LYS A 1 94 ? 14.711 -4.236 -14.765 1.00 87.81 94 LYS A C 1
ATOM 723 O O . LYS A 1 94 ? 15.620 -3.639 -15.338 1.00 87.81 94 LYS A O 1
ATOM 728 N N . VAL A 1 95 ? 13.452 -3.812 -14.780 1.00 87.44 95 VAL A N 1
ATOM 729 C CA . VAL A 1 95 ? 13.020 -2.645 -15.555 1.00 87.44 95 VAL A CA 1
ATOM 730 C C . VAL A 1 95 ? 12.971 -1.418 -14.655 1.00 87.44 95 VAL A C 1
ATOM 732 O O . VAL A 1 95 ? 13.676 -0.442 -14.912 1.00 87.44 95 VAL A O 1
ATOM 735 N N . CYS A 1 96 ? 12.199 -1.475 -13.564 1.00 87.69 96 CYS A N 1
ATOM 736 C CA . CYS A 1 96 ? 11.995 -0.320 -12.686 1.00 87.69 96 CYS A CA 1
ATOM 737 C C . CYS A 1 96 ? 13.299 0.120 -11.997 1.00 87.69 96 CYS A C 1
ATOM 739 O O . CYS A 1 96 ? 13.654 1.298 -12.046 1.00 87.69 96 CYS A O 1
ATOM 741 N N . SER A 1 97 ? 14.065 -0.821 -11.429 1.00 85.00 97 SER A N 1
ATOM 742 C CA . SER A 1 97 ? 15.317 -0.508 -10.715 1.00 85.00 97 SER A CA 1
ATOM 743 C C . SER A 1 97 ? 16.406 0.113 -11.605 1.00 85.00 97 SER A C 1
ATOM 745 O O . SER A 1 97 ? 17.305 0.798 -11.113 1.00 85.00 97 SER A O 1
ATOM 747 N N . ASN A 1 98 ? 16.350 -0.138 -12.916 1.00 80.62 98 ASN A N 1
ATOM 748 C CA . ASN A 1 98 ? 17.324 0.364 -13.882 1.00 80.62 98 ASN A CA 1
ATOM 749 C C . ASN A 1 98 ? 16.870 1.676 -14.542 1.00 80.62 98 ASN A C 1
ATOM 751 O O . ASN A 1 98 ? 17.697 2.396 -15.099 1.00 80.62 98 ASN A O 1
ATOM 755 N N . ALA A 1 99 ? 15.583 2.024 -14.453 1.00 79.44 99 ALA A N 1
ATOM 756 C CA . ALA A 1 99 ? 15.058 3.287 -14.953 1.00 79.44 99 ALA A CA 1
ATOM 757 C C . ALA A 1 99 ? 15.448 4.455 -14.030 1.00 79.44 99 ALA A C 1
ATOM 759 O O . ALA A 1 99 ? 15.133 4.465 -12.834 1.00 79.44 99 ALA A O 1
ATOM 760 N N . ARG A 1 100 ? 16.110 5.476 -14.594 1.00 71.19 100 ARG A N 1
ATOM 761 C CA . ARG A 1 100 ? 16.501 6.679 -13.843 1.00 71.19 100 ARG A CA 1
ATOM 762 C C . ARG A 1 100 ? 15.337 7.650 -13.658 1.00 71.19 100 ARG A C 1
ATOM 764 O O . ARG A 1 100 ? 15.205 8.231 -12.589 1.00 71.19 100 ARG A O 1
ATOM 771 N N . ALA A 1 101 ? 14.526 7.839 -14.697 1.00 75.38 101 ALA A N 1
ATOM 772 C CA . ALA A 1 101 ? 13.265 8.573 -14.620 1.00 75.38 101 ALA A CA 1
ATOM 773 C C . ALA A 1 101 ? 12.116 7.567 -14.497 1.00 75.38 101 ALA A C 1
ATOM 775 O O . ALA A 1 101 ? 11.976 6.682 -15.348 1.00 75.38 101 ALA A O 1
ATOM 776 N N . LYS A 1 102 ? 11.338 7.688 -13.420 1.00 84.12 102 LYS A N 1
ATOM 777 C CA . LYS A 1 102 ? 10.284 6.737 -13.039 1.00 84.12 102 LYS A CA 1
ATOM 778 C C . LYS A 1 102 ? 8.879 7.335 -13.116 1.00 84.12 102 LYS A C 1
ATOM 780 O O . LYS A 1 102 ? 7.918 6.619 -12.868 1.00 84.12 102 LYS A O 1
ATOM 785 N N . ASP A 1 103 ? 8.744 8.595 -13.522 1.00 82.81 103 ASP A N 1
ATOM 786 C CA . ASP A 1 103 ? 7.472 9.329 -13.576 1.00 82.81 103 ASP A CA 1
ATOM 787 C C . ASP A 1 103 ? 6.423 8.570 -14.405 1.00 82.81 103 ASP A C 1
ATOM 789 O O . ASP A 1 103 ? 5.305 8.316 -13.965 1.00 82.81 103 ASP A O 1
ATOM 793 N N . ASN A 1 104 ? 6.834 8.066 -15.571 1.00 85.69 104 ASN A N 1
ATOM 794 C CA . ASN A 1 104 ? 5.968 7.292 -16.464 1.00 85.69 104 ASN A CA 1
ATOM 795 C C . ASN A 1 104 ? 5.632 5.883 -15.940 1.00 85.69 104 ASN A C 1
ATOM 797 O O . ASN A 1 104 ? 4.758 5.215 -16.493 1.00 85.69 104 ASN A O 1
ATOM 801 N N . LEU A 1 105 ? 6.340 5.395 -14.918 1.00 89.25 105 LEU A N 1
ATOM 802 C CA . LEU A 1 105 ? 6.068 4.107 -14.279 1.00 89.25 105 LEU A CA 1
ATOM 803 C C . LEU A 1 105 ? 5.080 4.241 -13.117 1.00 89.25 105 LEU A C 1
ATOM 805 O O . LEU A 1 105 ? 4.500 3.232 -12.735 1.00 89.25 105 LEU A O 1
ATOM 809 N N . VAL A 1 106 ? 4.845 5.446 -12.582 1.00 89.56 106 VAL A N 1
ATOM 810 C CA . VAL A 1 106 ? 3.977 5.661 -11.409 1.00 89.56 106 VAL A CA 1
ATOM 811 C C . VAL A 1 106 ? 2.603 4.985 -11.550 1.00 89.56 106 VAL A C 1
ATOM 813 O O . VAL A 1 106 ? 2.262 4.195 -10.665 1.00 89.56 106 VAL A O 1
ATOM 816 N N . PRO A 1 107 ? 1.839 5.168 -12.650 1.00 90.81 107 PRO A N 1
ATOM 817 C CA . PRO A 1 107 ? 0.533 4.516 -12.794 1.00 90.81 107 PRO A CA 1
ATOM 818 C C . PRO A 1 107 ? 0.630 2.985 -12.793 1.00 90.81 107 PRO A C 1
ATOM 820 O O . PRO A 1 107 ? -0.193 2.306 -12.181 1.00 90.81 107 PRO A O 1
ATOM 823 N N . THR A 1 108 ? 1.670 2.445 -13.431 1.00 92.94 108 THR A N 1
ATOM 824 C CA . THR A 1 108 ? 1.950 1.005 -13.491 1.00 92.94 108 THR A CA 1
ATOM 825 C C . THR A 1 108 ? 2.266 0.446 -12.109 1.00 92.94 108 THR A C 1
ATOM 827 O O . THR A 1 108 ? 1.737 -0.596 -11.730 1.00 92.94 108 THR A O 1
ATOM 830 N N . ILE A 1 109 ? 3.086 1.151 -11.325 1.00 93.50 109 ILE A N 1
ATOM 831 C CA . ILE A 1 109 ? 3.431 0.753 -9.956 1.00 93.50 109 ILE A CA 1
ATOM 832 C C . ILE A 1 109 ? 2.166 0.703 -9.094 1.00 93.50 109 ILE A C 1
ATOM 834 O O . ILE A 1 109 ? 1.917 -0.313 -8.449 1.00 93.50 109 ILE A O 1
ATOM 838 N N . ILE A 1 110 ? 1.337 1.752 -9.135 1.00 90.94 110 ILE A N 1
ATOM 839 C CA . ILE A 1 110 ? 0.075 1.819 -8.382 1.00 90.94 110 ILE A CA 1
ATOM 840 C C . ILE A 1 110 ? -0.854 0.659 -8.764 1.00 90.94 110 ILE A C 1
ATOM 842 O O . ILE A 1 110 ? -1.386 -0.022 -7.887 1.00 90.94 110 ILE A O 1
ATOM 846 N N . ALA A 1 111 ? -1.032 0.400 -10.063 1.00 93.69 111 ALA A N 1
ATOM 847 C CA . ALA A 1 111 ? -1.904 -0.668 -10.547 1.00 93.69 111 ALA A CA 1
ATOM 848 C C . ALA A 1 111 ? -1.451 -2.057 -10.066 1.00 93.69 111 ALA A C 1
ATOM 850 O O . ALA A 1 111 ? -2.271 -2.862 -9.621 1.00 93.69 111 ALA A O 1
ATOM 851 N N . LEU A 1 112 ? -0.143 -2.329 -10.101 1.00 94.94 112 LEU A N 1
ATOM 852 C CA . LEU A 1 112 ? 0.420 -3.597 -9.635 1.00 94.94 112 LEU A CA 1
ATOM 853 C C . LEU A 1 112 ? 0.305 -3.743 -8.111 1.00 94.94 112 LEU A C 1
ATOM 855 O O . LEU A 1 112 ? -0.087 -4.805 -7.632 1.00 94.94 112 LEU A O 1
ATOM 859 N N . VAL A 1 113 ? 0.570 -2.681 -7.345 1.00 93.50 113 VAL A N 1
ATOM 860 C CA . VAL A 1 113 ? 0.430 -2.701 -5.878 1.00 93.50 113 VAL A CA 1
ATOM 861 C C . VAL A 1 113 ? -1.023 -2.916 -5.444 1.00 93.50 113 VAL A C 1
ATOM 863 O O . VAL A 1 113 ? -1.260 -3.608 -4.459 1.00 93.50 113 VAL A O 1
ATOM 866 N N . ARG A 1 114 ? -2.001 -2.384 -6.188 1.00 91.19 114 ARG A N 1
ATOM 867 C CA . ARG A 1 114 ? -3.430 -2.631 -5.932 1.00 91.19 114 ARG A CA 1
ATOM 868 C C . ARG A 1 114 ? -3.862 -4.061 -6.247 1.00 91.19 114 ARG A C 1
ATOM 870 O O . ARG A 1 114 ? -4.737 -4.593 -5.569 1.00 91.19 114 ARG A O 1
ATOM 877 N N . LYS A 1 115 ? -3.298 -4.665 -7.296 1.00 93.25 115 LYS A N 1
ATOM 878 C CA . LYS A 1 115 ? -3.716 -5.992 -7.760 1.00 93.25 115 LYS A CA 1
ATOM 879 C C . LYS A 1 115 ? -3.124 -7.130 -6.923 1.00 93.25 115 LYS A C 1
ATOM 881 O O . LYS A 1 115 ? -3.826 -8.096 -6.630 1.00 93.25 115 LYS A O 1
ATOM 886 N N . TYR A 1 116 ? -1.839 -7.053 -6.593 1.00 92.25 116 TYR A N 1
ATOM 887 C CA . TYR A 1 116 ? -1.100 -8.169 -6.003 1.00 92.25 116 TYR A CA 1
ATOM 888 C C . TYR A 1 116 ? -1.010 -8.062 -4.478 1.00 92.25 116 TYR A C 1
ATOM 890 O O . TYR A 1 116 ? -1.043 -6.973 -3.908 1.00 92.25 116 TYR A O 1
ATOM 898 N N . GLN A 1 117 ? -0.862 -9.203 -3.796 1.00 90.62 117 GLN A N 1
ATOM 899 C CA . GLN A 1 117 ? -0.657 -9.196 -2.348 1.00 90.62 117 GLN A CA 1
ATOM 900 C C . GLN A 1 117 ? 0.671 -8.515 -2.007 1.00 90.62 117 GLN A C 1
ATOM 902 O O . GLN A 1 117 ? 1.724 -8.873 -2.533 1.00 90.62 117 GLN A O 1
ATOM 907 N N . TRP A 1 118 ? 0.630 -7.553 -1.083 1.00 91.12 118 TRP A N 1
ATOM 908 C CA . TRP A 1 118 ? 1.810 -6.775 -0.700 1.00 91.12 118 TRP A CA 1
ATOM 909 C C . TRP A 1 118 ? 2.974 -7.652 -0.215 1.00 91.12 118 TRP A C 1
ATOM 911 O O . TRP A 1 118 ? 4.124 -7.371 -0.544 1.00 91.12 118 TRP A O 1
ATOM 921 N N . SER A 1 119 ? 2.698 -8.745 0.506 1.00 91.12 119 SER A N 1
ATOM 922 C CA . SER A 1 119 ? 3.723 -9.699 0.961 1.00 91.12 119 SER A CA 1
ATOM 923 C C . SER A 1 119 ? 4.568 -10.267 -0.176 1.00 91.12 119 SER A C 1
ATOM 925 O O . SER A 1 119 ? 5.749 -10.528 0.026 1.00 91.12 119 SER A O 1
ATOM 927 N N . ASP A 1 120 ? 3.983 -10.410 -1.363 1.00 93.19 120 ASP A N 1
ATOM 928 C CA . ASP A 1 120 ? 4.601 -11.119 -2.479 1.00 93.19 120 ASP A CA 1
ATOM 929 C C . ASP A 1 120 ? 5.511 -10.208 -3.305 1.00 93.19 120 ASP A C 1
ATOM 931 O O . ASP A 1 120 ? 6.427 -10.693 -3.965 1.00 93.19 120 ASP A O 1
ATOM 935 N N . ILE A 1 121 ? 5.258 -8.893 -3.282 1.00 94.31 121 ILE A N 1
ATOM 936 C CA . ILE A 1 121 ? 5.936 -7.913 -4.149 1.00 94.31 121 ILE A CA 1
ATOM 937 C C . ILE A 1 121 ? 6.655 -6.789 -3.389 1.00 94.31 121 ILE A C 1
ATOM 939 O O . ILE A 1 121 ? 7.451 -6.062 -3.983 1.00 94.31 121 ILE A O 1
ATOM 943 N N . SER A 1 122 ? 6.403 -6.634 -2.083 1.00 90.56 122 SER A N 1
ATOM 944 C CA . SER A 1 122 ? 6.889 -5.506 -1.269 1.00 90.56 122 SER A CA 1
ATOM 945 C C . SER A 1 122 ? 8.391 -5.274 -1.386 1.00 90.56 122 SER A C 1
ATOM 947 O O . SER A 1 122 ? 8.823 -4.148 -1.621 1.00 90.56 122 SER A O 1
ATOM 949 N N . GLN A 1 123 ? 9.195 -6.330 -1.264 1.00 91.69 123 GLN A N 1
ATOM 950 C CA . GLN A 1 123 ? 10.647 -6.213 -1.319 1.00 91.69 123 GLN A CA 1
ATOM 951 C C . GLN A 1 123 ? 11.116 -5.670 -2.674 1.00 91.69 123 GLN A C 1
ATOM 953 O O . GLN A 1 123 ? 11.910 -4.734 -2.712 1.00 91.69 123 GLN A O 1
ATOM 958 N N . ALA A 1 124 ? 10.600 -6.205 -3.785 1.00 92.81 124 ALA A N 1
ATOM 959 C CA . ALA A 1 124 ? 11.002 -5.756 -5.114 1.00 92.81 124 ALA A CA 1
ATOM 960 C C . ALA A 1 124 ? 10.549 -4.317 -5.394 1.00 92.81 124 ALA A C 1
ATOM 962 O O . ALA A 1 124 ? 11.321 -3.537 -5.953 1.00 92.81 124 ALA A O 1
ATOM 963 N N . VAL A 1 125 ? 9.337 -3.946 -4.961 1.00 92.06 125 VAL A N 1
ATOM 964 C CA . VAL A 1 125 ? 8.826 -2.571 -5.060 1.00 92.06 125 VAL A CA 1
ATOM 965 C C . VAL A 1 125 ? 9.763 -1.612 -4.331 1.00 92.06 125 VAL A C 1
ATOM 967 O O . VAL A 1 125 ? 10.290 -0.691 -4.956 1.00 92.06 125 VAL A O 1
ATOM 970 N N . LEU A 1 126 ? 10.015 -1.852 -3.040 1.00 88.25 126 LEU A N 1
ATOM 971 C CA . LEU A 1 126 ? 10.828 -0.971 -2.201 1.00 88.25 126 LEU A CA 1
ATOM 972 C C . LEU A 1 126 ? 12.262 -0.855 -2.733 1.00 88.25 126 LEU A C 1
ATOM 974 O O . LEU A 1 126 ? 12.745 0.256 -2.932 1.00 88.25 126 LEU A O 1
ATOM 978 N N . SER A 1 127 ? 12.905 -1.977 -3.071 1.00 87.88 127 SER A N 1
ATOM 979 C CA . SER A 1 127 ? 14.255 -1.970 -3.650 1.00 87.88 127 SER A CA 1
ATOM 980 C C . SER A 1 127 ? 14.320 -1.287 -5.019 1.00 87.88 127 SER A C 1
ATOM 982 O O . SER A 1 127 ? 15.346 -0.716 -5.370 1.00 87.88 127 SER A O 1
ATOM 984 N N . SER A 1 128 ? 13.246 -1.315 -5.817 1.00 87.75 128 SER A N 1
ATOM 985 C CA . SER A 1 128 ? 13.237 -0.630 -7.116 1.00 87.75 128 SER A CA 1
ATOM 986 C C . SER A 1 128 ? 13.192 0.895 -6.992 1.00 87.75 128 SER A C 1
ATOM 988 O O . SER A 1 128 ? 13.665 1.590 -7.895 1.00 87.75 128 SER A O 1
ATOM 990 N N . LEU A 1 129 ? 12.632 1.408 -5.890 1.00 84.94 129 LEU A N 1
ATOM 991 C CA . LEU A 1 129 ? 12.519 2.837 -5.594 1.00 84.94 129 LEU A CA 1
ATOM 992 C C . LEU A 1 129 ? 13.772 3.401 -4.911 1.00 84.94 129 LEU A C 1
ATOM 994 O O . LEU A 1 129 ? 13.913 4.621 -4.827 1.00 84.94 129 LEU A O 1
ATOM 998 N N . GLU A 1 130 ? 14.683 2.544 -4.445 1.00 78.56 130 GLU A N 1
ATOM 999 C CA . GLU A 1 130 ? 15.979 2.969 -3.920 1.00 78.56 130 GLU A CA 1
ATOM 1000 C C . GLU A 1 130 ? 16.830 3.616 -5.018 1.00 78.56 130 GLU A C 1
ATOM 1002 O O . GLU A 1 130 ? 16.946 3.126 -6.147 1.00 78.56 130 GLU A O 1
ATOM 1007 N N . GLU A 1 131 ? 17.444 4.749 -4.682 1.00 69.06 131 GLU A N 1
ATOM 1008 C CA . GLU A 1 131 ? 18.423 5.374 -5.558 1.00 69.06 131 GLU A CA 1
ATOM 1009 C C . GLU A 1 131 ? 19.758 4.644 -5.461 1.00 69.06 131 GLU A C 1
ATOM 1011 O O . GLU A 1 131 ? 20.343 4.508 -4.388 1.00 69.06 131 GLU A O 1
ATOM 1016 N N . LYS A 1 132 ? 20.284 4.227 -6.614 1.00 62.53 132 LYS A N 1
ATOM 1017 C CA . LYS A 1 132 ? 21.665 3.759 -6.726 1.00 62.53 132 LYS A CA 1
ATOM 1018 C C . LYS A 1 132 ? 22.581 4.987 -6.693 1.00 62.53 132 LYS A C 1
ATOM 1020 O O . LYS A 1 132 ? 22.799 5.631 -7.720 1.00 62.53 132 LYS A O 1
ATOM 1025 N N . THR A 1 133 ? 23.084 5.347 -5.516 1.00 50.56 133 THR A N 1
ATOM 1026 C CA . THR A 1 133 ? 24.075 6.417 -5.348 1.00 50.56 133 THR A CA 1
ATOM 1027 C C . THR A 1 133 ? 25.437 5.947 -5.857 1.00 50.56 133 THR A C 1
ATOM 1029 O O . THR A 1 133 ? 26.248 5.377 -5.134 1.00 50.56 133 THR A O 1
ATOM 1032 N N . GLU A 1 134 ? 25.721 6.182 -7.137 1.00 45.09 134 GLU A N 1
ATOM 1033 C CA . GLU A 1 134 ? 27.089 6.043 -7.639 1.00 45.09 134 GLU A CA 1
ATOM 1034 C C . GLU A 1 134 ? 27.909 7.251 -7.171 1.00 45.09 134 GLU A C 1
ATOM 1036 O O . GLU A 1 134 ? 27.753 8.371 -7.666 1.00 45.09 134 GLU A O 1
ATOM 1041 N N . ALA A 1 135 ? 28.776 7.018 -6.182 1.00 36.19 135 ALA A N 1
ATOM 1042 C CA . ALA A 1 135 ? 29.732 7.985 -5.660 1.00 36.19 135 ALA A CA 1
ATOM 1043 C C . ALA A 1 135 ? 30.787 8.338 -6.724 1.00 36.19 135 ALA A C 1
ATOM 1045 O O . ALA A 1 135 ? 31.916 7.855 -6.706 1.00 36.19 135 ALA A O 1
ATOM 1046 N N . THR A 1 136 ? 30.431 9.186 -7.686 1.00 42.78 136 THR A N 1
ATOM 1047 C CA . THR A 1 136 ? 31.426 9.853 -8.530 1.00 42.78 136 THR A CA 1
ATOM 1048 C C . THR A 1 136 ? 32.007 11.036 -7.761 1.00 42.78 136 THR A C 1
ATOM 1050 O O . THR A 1 136 ? 31.254 11.905 -7.329 1.00 42.78 136 THR A O 1
ATOM 1053 N N . SER A 1 137 ? 33.334 11.099 -7.641 1.00 41.78 137 SER A N 1
ATOM 1054 C CA . SER A 1 137 ? 34.137 12.070 -6.865 1.00 41.78 137 SER A CA 1
ATOM 1055 C C . SER A 1 137 ? 33.943 13.567 -7.194 1.00 41.78 137 SER A C 1
ATOM 1057 O O . SER A 1 137 ? 34.633 14.410 -6.633 1.00 41.78 137 SER A O 1
ATOM 1059 N N . TYR A 1 138 ? 32.991 13.918 -8.064 1.00 42.78 138 TYR A N 1
ATOM 1060 C CA . TYR A 1 138 ? 32.672 15.283 -8.503 1.00 42.78 138 TYR A CA 1
ATOM 1061 C C . TYR A 1 138 ? 31.201 15.684 -8.250 1.00 42.78 138 TYR A C 1
ATOM 1063 O O . TYR A 1 138 ? 30.681 16.603 -8.884 1.00 42.78 138 TYR A O 1
ATOM 1071 N N . SER A 1 139 ? 30.482 15.002 -7.352 1.00 42.19 139 SER A N 1
ATOM 1072 C CA . SER A 1 139 ? 29.034 15.189 -7.150 1.00 42.19 139 SER A CA 1
ATOM 1073 C C . SER A 1 139 ? 28.624 16.285 -6.154 1.00 42.19 139 SER A C 1
ATOM 1075 O O . SER A 1 139 ? 27.455 16.334 -5.786 1.00 42.19 139 SER A O 1
ATOM 1077 N N . PHE A 1 140 ? 29.522 17.184 -5.737 1.00 35.19 140 PHE A N 1
ATOM 1078 C CA . PHE A 1 140 ? 29.226 18.154 -4.666 1.00 35.19 140 PHE A CA 1
ATOM 1079 C C . PHE A 1 140 ? 28.154 19.207 -5.032 1.00 35.19 140 PHE A C 1
ATOM 1081 O O . PHE A 1 140 ? 27.527 19.767 -4.147 1.00 35.19 140 PHE A O 1
ATOM 1088 N N . GLY A 1 141 ? 27.886 19.454 -6.322 1.00 37.81 141 GLY A N 1
ATOM 1089 C CA . GLY A 1 141 ? 26.907 20.466 -6.765 1.00 37.81 141 GLY A CA 1
ATOM 1090 C C . GLY A 1 141 ? 25.604 19.936 -7.376 1.00 37.81 141 GLY A C 1
ATOM 1091 O O . GLY A 1 141 ? 24.827 20.730 -7.890 1.00 37.81 141 GLY A O 1
ATOM 1092 N N . ARG A 1 142 ? 25.378 18.613 -7.424 1.00 42.88 142 ARG A N 1
ATOM 1093 C CA . ARG A 1 142 ? 24.273 18.012 -8.214 1.00 42.88 142 ARG A CA 1
ATOM 1094 C C . ARG A 1 142 ? 23.459 16.929 -7.498 1.00 42.88 142 ARG A C 1
ATOM 1096 O O . ARG A 1 142 ? 22.720 16.202 -8.159 1.00 42.88 142 ARG A O 1
ATOM 1103 N N . MET A 1 143 ? 23.616 16.795 -6.181 1.00 38.84 143 MET A N 1
ATOM 1104 C CA . MET A 1 143 ? 22.794 15.886 -5.370 1.00 38.84 143 MET A CA 1
ATOM 1105 C C . MET A 1 143 ? 21.359 16.404 -5.183 1.00 38.84 143 MET A C 1
ATOM 1107 O O . MET A 1 143 ? 20.434 15.600 -5.193 1.00 38.84 143 MET A O 1
ATOM 1111 N N . THR A 1 144 ? 21.158 17.722 -5.134 1.00 40.41 144 THR A N 1
ATOM 1112 C CA . THR A 1 144 ? 19.853 18.359 -4.879 1.00 40.41 144 THR A CA 1
ATOM 1113 C C . THR A 1 144 ? 18.801 18.064 -5.960 1.00 40.41 144 THR A C 1
ATOM 1115 O O . THR A 1 144 ? 17.746 17.532 -5.651 1.00 40.41 144 THR A O 1
ATOM 1118 N N . GLU A 1 145 ? 19.100 18.255 -7.252 1.00 43.47 145 GLU A N 1
ATOM 1119 C CA . GLU A 1 145 ? 18.104 18.039 -8.330 1.00 43.47 145 GLU A CA 1
ATOM 1120 C C . GLU A 1 145 ? 17.683 16.569 -8.555 1.00 43.47 145 GLU A C 1
ATOM 1122 O O . GLU A 1 145 ? 16.720 16.286 -9.275 1.00 43.47 145 GLU A O 1
ATOM 1127 N N . VAL A 1 146 ? 18.456 15.595 -8.063 1.00 46.97 146 VAL A N 1
ATOM 1128 C CA . VAL A 1 146 ? 18.147 14.165 -8.258 1.00 46.97 146 VAL A CA 1
ATOM 1129 C C . VAL A 1 146 ? 17.259 13.644 -7.129 1.00 46.97 146 VAL A C 1
ATOM 1131 O O . VAL A 1 146 ? 16.327 12.896 -7.434 1.00 46.97 146 VAL A O 1
ATOM 1134 N N . GLY A 1 147 ? 17.492 14.100 -5.893 1.00 53.12 147 GLY A N 1
ATOM 1135 C CA . GLY A 1 147 ? 16.671 13.757 -4.730 1.00 53.12 147 GLY A CA 1
ATOM 1136 C C . GLY A 1 147 ? 15.225 14.238 -4.871 1.00 53.12 147 GLY A C 1
ATOM 1137 O O . GLY A 1 147 ? 14.298 13.458 -4.653 1.00 53.12 147 GLY A O 1
ATOM 1138 N N . ASP A 1 148 ? 15.020 15.462 -5.369 1.00 54.47 148 ASP A N 1
ATOM 1139 C CA . ASP A 1 148 ? 13.680 16.055 -5.496 1.00 54.47 148 ASP A CA 1
ATOM 1140 C C . ASP A 1 148 ? 12.780 15.277 -6.471 1.00 54.47 148 ASP A C 1
ATOM 1142 O O . ASP A 1 148 ? 11.639 14.942 -6.154 1.00 54.47 148 ASP A O 1
ATOM 1146 N N . ALA A 1 149 ? 13.293 14.909 -7.651 1.00 63.34 149 ALA A N 1
ATOM 1147 C CA . ALA A 1 149 ? 12.517 14.164 -8.650 1.00 63.34 149 ALA A CA 1
ATOM 1148 C C . ALA A 1 149 ? 12.166 12.739 -8.180 1.00 63.34 149 ALA A C 1
ATOM 1150 O O . ALA A 1 149 ? 11.080 12.227 -8.445 1.00 63.34 149 ALA A O 1
ATOM 1151 N N . SER A 1 150 ? 13.082 12.095 -7.458 1.00 69.00 150 SER A N 1
ATOM 1152 C CA . SER A 1 150 ? 12.870 10.771 -6.871 1.00 69.00 150 SER A CA 1
ATOM 1153 C C . SER A 1 150 ? 11.836 10.806 -5.749 1.00 69.00 150 SER A C 1
ATOM 1155 O O . SER A 1 150 ? 10.960 9.941 -5.686 1.00 69.00 150 SER A O 1
ATOM 1157 N N . LEU A 1 151 ? 11.872 11.838 -4.903 1.00 70.44 151 LEU A N 1
ATOM 1158 C CA . LEU A 1 151 ? 10.866 12.064 -3.873 1.00 70.44 151 LEU A CA 1
ATOM 1159 C C . LEU A 1 151 ? 9.477 12.321 -4.464 1.00 70.44 151 LEU A C 1
ATOM 1161 O O . LEU A 1 151 ? 8.498 11.746 -3.988 1.00 70.44 151 LEU A O 1
ATOM 1165 N N . VAL A 1 152 ? 9.387 13.137 -5.516 1.00 71.69 152 VAL A N 1
ATOM 1166 C CA . VAL A 1 152 ? 8.119 13.415 -6.205 1.00 71.69 152 VAL A CA 1
ATOM 1167 C C . VAL A 1 152 ? 7.473 12.121 -6.698 1.00 71.69 152 VAL A C 1
ATOM 1169 O O . VAL A 1 152 ? 6.296 11.902 -6.423 1.00 71.69 152 VAL A O 1
ATOM 1172 N N . VAL A 1 153 ? 8.236 11.223 -7.330 1.00 77.44 153 VAL A N 1
ATOM 1173 C CA . VAL A 1 153 ? 7.733 9.906 -7.762 1.00 77.44 153 VAL A CA 1
ATOM 1174 C C . VAL A 1 153 ? 7.210 9.090 -6.577 1.00 77.44 153 VAL A C 1
ATOM 1176 O O . VAL A 1 153 ? 6.130 8.506 -6.662 1.00 77.44 153 VAL A O 1
ATOM 1179 N N . LYS A 1 154 ? 7.946 9.050 -5.457 1.00 80.44 154 LYS A N 1
ATOM 1180 C CA . LYS A 1 154 ? 7.526 8.317 -4.248 1.00 80.44 154 LYS A CA 1
ATOM 1181 C C . LYS A 1 154 ? 6.204 8.857 -3.702 1.00 80.44 154 LYS A C 1
ATOM 1183 O O . LYS A 1 154 ? 5.337 8.068 -3.339 1.00 80.44 154 LYS A O 1
ATOM 1188 N N . LEU A 1 155 ? 6.038 10.178 -3.683 1.00 73.38 155 LEU A N 1
ATOM 1189 C CA . LEU A 1 155 ? 4.824 10.828 -3.189 1.00 73.38 155 LEU A CA 1
ATOM 1190 C C . LEU A 1 155 ? 3.637 10.642 -4.131 1.00 73.38 155 LEU A C 1
ATOM 1192 O O . LEU A 1 155 ? 2.556 10.320 -3.664 1.00 73.38 155 LEU A O 1
ATOM 1196 N N . GLN A 1 156 ? 3.842 10.699 -5.446 1.00 77.31 156 GLN A N 1
ATOM 1197 C CA . GLN A 1 156 ? 2.780 10.380 -6.406 1.00 77.31 156 GLN A CA 1
ATOM 1198 C C . GLN A 1 156 ? 2.299 8.925 -6.291 1.00 77.31 156 GLN A C 1
ATOM 1200 O O . GLN A 1 156 ? 1.117 8.648 -6.489 1.00 77.31 156 GLN A O 1
ATOM 1205 N N . ILE A 1 157 ? 3.199 7.986 -5.972 1.00 84.38 157 ILE A N 1
ATOM 1206 C CA . ILE A 1 157 ? 2.811 6.598 -5.683 1.00 84.38 157 ILE A CA 1
ATOM 1207 C C . ILE A 1 157 ?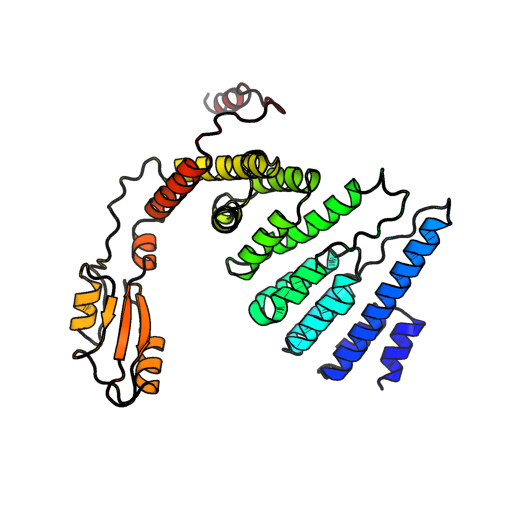 1.979 6.548 -4.400 1.00 84.38 157 ILE A C 1
ATOM 1209 O O . ILE A 1 157 ? 0.942 5.895 -4.400 1.00 84.38 157 ILE A O 1
ATOM 1213 N N . LEU A 1 158 ? 2.406 7.235 -3.335 1.00 78.94 158 LEU A N 1
ATOM 1214 C CA . LEU A 1 158 ? 1.667 7.302 -2.069 1.00 78.94 158 LEU A CA 1
ATOM 1215 C C . LEU A 1 158 ? 0.251 7.867 -2.264 1.00 78.94 158 LEU A C 1
ATOM 1217 O O . LEU A 1 158 ? -0.702 7.227 -1.831 1.00 78.94 158 LEU A O 1
ATOM 1221 N N . ASP A 1 159 ? 0.110 8.984 -2.983 1.00 71.44 159 ASP A N 1
ATOM 1222 C CA . ASP A 1 159 ? -1.182 9.627 -3.284 1.00 71.44 159 ASP A CA 1
ATOM 1223 C C . ASP A 1 159 ? -2.125 8.717 -4.088 1.00 71.44 159 ASP A C 1
ATOM 1225 O O . ASP A 1 159 ? -3.348 8.844 -4.030 1.00 71.44 159 ASP A O 1
ATOM 1229 N N . GLY A 1 160 ? -1.559 7.799 -4.873 1.00 75.00 160 GLY A N 1
ATOM 1230 C CA . GLY A 1 160 ? -2.311 6.885 -5.720 1.00 75.00 160 GLY A CA 1
ATOM 1231 C C . GLY A 1 160 ? -2.783 5.604 -5.034 1.00 75.00 160 GLY A C 1
ATOM 1232 O O . GLY A 1 160 ? -3.526 4.849 -5.666 1.00 75.00 160 GLY A O 1
ATOM 1233 N N . LEU A 1 161 ? -2.355 5.324 -3.799 1.00 79.69 161 LEU A N 1
ATOM 1234 C CA . LEU A 1 161 ? -2.665 4.082 -3.088 1.00 79.69 161 LEU A CA 1
ATOM 1235 C C . LEU A 1 161 ? -3.832 4.240 -2.116 1.00 79.69 161 LEU A C 1
ATOM 1237 O O . LEU A 1 161 ? -4.006 5.270 -1.476 1.00 79.69 161 LEU A O 1
ATOM 1241 N N . ASP A 1 162 ? -4.607 3.166 -1.983 1.00 75.94 162 ASP A N 1
ATOM 1242 C CA . ASP A 1 162 ? -5.694 3.095 -1.011 1.00 75.94 162 ASP A CA 1
ATOM 1243 C C . ASP A 1 162 ? -5.144 2.790 0.395 1.00 75.94 162 ASP A C 1
ATOM 1245 O O . ASP A 1 162 ? -4.053 2.222 0.547 1.00 75.94 162 ASP A O 1
ATOM 1249 N N . ASP A 1 163 ? -5.921 3.122 1.429 1.00 64.06 163 ASP A N 1
ATOM 1250 C CA . ASP A 1 163 ? -5.576 2.825 2.821 1.00 64.06 163 ASP A CA 1
ATOM 1251 C C . ASP A 1 163 ? -5.269 1.331 3.015 1.00 64.06 163 ASP A C 1
ATOM 1253 O O . ASP A 1 163 ? -6.085 0.454 2.718 1.00 64.06 163 ASP A O 1
ATOM 1257 N N . GLY A 1 164 ? -4.081 1.016 3.542 1.00 67.69 164 GLY A N 1
ATOM 1258 C CA . GLY A 1 164 ? -3.672 -0.371 3.749 1.00 67.69 164 GLY A CA 1
ATOM 1259 C C . GLY A 1 164 ? -2.189 -0.574 4.049 1.00 67.69 164 GLY A C 1
ATOM 1260 O O . GLY A 1 164 ? -1.409 0.366 4.214 1.00 67.69 164 GLY A O 1
ATOM 1261 N N . THR A 1 165 ? -1.781 -1.845 4.113 1.00 76.06 165 THR A N 1
ATOM 1262 C CA . THR A 1 165 ? -0.414 -2.254 4.484 1.00 76.06 165 THR A CA 1
ATOM 1263 C C . THR A 1 165 ? 0.654 -1.719 3.529 1.00 76.06 165 THR A C 1
ATOM 1265 O O . THR A 1 165 ? 1.751 -1.377 3.977 1.00 76.06 165 THR A O 1
ATOM 1268 N N . ALA A 1 166 ? 0.347 -1.630 2.232 1.00 79.88 166 ALA A N 1
ATOM 1269 C CA . ALA A 1 166 ? 1.268 -1.102 1.228 1.00 79.88 166 ALA A CA 1
ATOM 1270 C C . ALA A 1 166 ? 1.557 0.389 1.455 1.00 79.88 166 ALA A C 1
ATOM 1272 O O . ALA A 1 166 ? 2.723 0.771 1.559 1.00 79.88 166 ALA A O 1
ATOM 1273 N N . LEU A 1 167 ? 0.507 1.200 1.631 1.00 77.25 167 LEU A N 1
ATOM 1274 C CA . LEU A 1 167 ? 0.617 2.632 1.915 1.00 77.25 167 LEU A CA 1
ATOM 1275 C C . LEU A 1 167 ? 1.423 2.879 3.201 1.00 77.25 167 LEU A C 1
ATOM 1277 O O . LEU A 1 167 ? 2.407 3.615 3.184 1.00 77.25 167 LEU A O 1
ATOM 1281 N N . GLY A 1 168 ? 1.095 2.179 4.294 1.00 70.12 168 GLY A N 1
ATOM 1282 C CA . GLY A 1 168 ? 1.844 2.288 5.553 1.00 70.12 168 GLY A CA 1
ATOM 1283 C C . GLY A 1 168 ? 3.317 1.863 5.434 1.00 70.12 168 GLY A C 1
ATOM 1284 O O . GLY A 1 168 ? 4.199 2.495 6.015 1.00 70.12 168 GLY A O 1
ATOM 1285 N N . SER A 1 169 ? 3.615 0.816 4.656 1.00 77.88 169 SER A N 1
ATOM 1286 C CA . SER A 1 169 ? 4.995 0.351 4.430 1.00 77.88 169 SER A CA 1
ATOM 1287 C C . SER A 1 169 ? 5.816 1.339 3.598 1.00 77.88 169 SER A C 1
ATOM 1289 O O . SER A 1 169 ? 6.988 1.566 3.902 1.00 77.88 169 SER A O 1
ATOM 1291 N N . LEU A 1 170 ? 5.211 1.947 2.575 1.00 77.81 170 LEU A N 1
ATOM 1292 C CA . LEU A 1 170 ? 5.857 2.970 1.753 1.00 77.81 170 LEU A CA 1
ATOM 1293 C C . LEU A 1 170 ? 6.110 4.248 2.552 1.00 77.81 170 LEU A C 1
ATOM 1295 O O . LEU A 1 170 ? 7.214 4.779 2.473 1.00 77.81 170 LEU A O 1
ATOM 1299 N N . TRP A 1 171 ? 5.172 4.682 3.400 1.00 73.62 171 TRP A N 1
ATOM 1300 C CA . TRP A 1 171 ? 5.404 5.795 4.327 1.00 73.62 171 TRP A CA 1
ATOM 1301 C C . TRP A 1 171 ? 6.591 5.530 5.253 1.00 73.62 171 TRP A C 1
ATOM 1303 O O . TRP A 1 171 ? 7.509 6.347 5.334 1.00 73.62 171 TRP A O 1
ATOM 1313 N N . LYS A 1 172 ? 6.633 4.349 5.885 1.00 72.75 172 LYS A N 1
ATOM 1314 C CA . LYS A 1 172 ? 7.769 3.918 6.719 1.00 72.75 172 LYS A CA 1
ATOM 1315 C C . LYS A 1 172 ? 9.094 3.982 5.965 1.00 72.75 172 LYS A C 1
ATOM 1317 O O . LYS A 1 172 ? 10.119 4.335 6.544 1.00 72.75 172 LYS A O 1
ATOM 1322 N N . TRP A 1 173 ? 9.091 3.602 4.694 1.00 73.81 173 TRP A N 1
ATOM 1323 C CA . TRP A 1 173 ? 10.289 3.602 3.869 1.00 73.81 173 TRP A CA 1
ATOM 1324 C C . TRP A 1 173 ? 10.705 5.013 3.429 1.00 73.81 173 TRP A C 1
ATOM 1326 O O . TRP A 1 173 ? 11.885 5.348 3.519 1.00 73.81 173 TRP A O 1
ATOM 1336 N N . VAL A 1 174 ? 9.761 5.874 3.036 1.00 72.06 174 VAL A N 1
ATOM 1337 C CA . VAL A 1 174 ? 10.033 7.284 2.708 1.00 72.06 174 VAL A CA 1
ATOM 1338 C C . VAL A 1 174 ? 10.642 8.003 3.912 1.00 72.06 174 VAL A C 1
ATOM 1340 O O . VAL A 1 174 ? 11.694 8.615 3.772 1.00 72.06 174 VAL A O 1
ATOM 1343 N N . ILE A 1 175 ? 10.081 7.818 5.110 1.00 70.00 175 ILE A N 1
ATOM 1344 C CA . ILE A 1 175 ? 10.621 8.396 6.353 1.00 70.00 175 ILE A CA 1
ATOM 1345 C C . ILE A 1 175 ? 12.036 7.867 6.653 1.00 70.00 175 ILE A C 1
ATOM 1347 O O . ILE A 1 175 ? 12.909 8.618 7.074 1.00 70.00 175 ILE A O 1
ATOM 1351 N N . ARG A 1 176 ? 12.314 6.576 6.426 1.00 68.06 176 ARG A N 1
ATOM 1352 C CA . ARG A 1 176 ? 13.667 6.021 6.637 1.00 68.06 176 ARG A CA 1
ATOM 1353 C C . ARG A 1 176 ? 14.692 6.544 5.632 1.00 68.06 176 ARG A C 1
ATOM 1355 O O . ARG A 1 176 ? 15.843 6.749 6.006 1.00 68.06 176 ARG A O 1
ATOM 1362 N N . SER A 1 177 ? 14.282 6.686 4.374 1.00 63.75 177 SER A N 1
ATOM 1363 C CA . SER A 1 177 ? 15.169 6.991 3.246 1.00 63.75 177 SER A CA 1
ATOM 1364 C C . SER A 1 177 ? 15.379 8.483 3.000 1.00 63.75 177 SER A C 1
ATOM 1366 O O . SER A 1 177 ? 16.289 8.834 2.255 1.00 63.75 177 SER A O 1
ATOM 1368 N N . ALA A 1 178 ? 14.562 9.351 3.598 1.00 63.38 178 ALA A N 1
ATOM 1369 C CA . ALA A 1 178 ? 14.676 10.786 3.403 1.00 63.38 178 ALA A CA 1
ATOM 1370 C C . ALA A 1 178 ? 15.961 11.353 4.039 1.00 63.38 178 ALA A C 1
ATOM 1372 O O . ALA A 1 178 ? 16.320 11.044 5.183 1.00 63.38 178 ALA A O 1
ATOM 1373 N N . ASP A 1 179 ? 16.663 12.176 3.259 1.00 59.81 179 ASP A N 1
ATOM 1374 C CA . ASP A 1 179 ? 17.700 13.087 3.736 1.00 59.81 179 ASP A CA 1
ATOM 1375 C C . ASP A 1 179 ? 17.090 14.443 4.130 1.00 59.81 179 ASP A C 1
ATOM 1377 O O . ASP A 1 179 ? 15.887 14.661 3.977 1.00 59.81 179 ASP A O 1
ATOM 1381 N N . LYS A 1 180 ? 17.913 15.357 4.652 1.00 60.66 180 LYS A N 1
ATOM 1382 C CA . LYS A 1 180 ? 17.473 16.664 5.164 1.00 60.66 180 LYS A CA 1
ATOM 1383 C C . LYS A 1 180 ? 16.594 17.441 4.168 1.00 60.66 180 LYS A C 1
ATOM 1385 O O . LYS A 1 180 ? 15.473 17.798 4.503 1.00 60.66 180 LYS A O 1
ATOM 1390 N N . SER A 1 181 ? 17.058 17.625 2.930 1.00 57.84 181 SER A N 1
ATOM 1391 C CA . SER A 1 181 ? 16.309 18.326 1.870 1.00 57.84 181 SER A CA 1
ATOM 1392 C C . SER A 1 181 ? 15.025 17.602 1.452 1.00 57.84 181 SER A C 1
ATOM 1394 O O . SER A 1 181 ? 14.010 18.228 1.143 1.00 57.84 181 SER A O 1
ATOM 1396 N N . THR A 1 182 ? 15.051 16.268 1.478 1.00 60.69 182 THR A N 1
ATOM 1397 C CA . THR A 1 182 ? 13.888 15.427 1.175 1.00 60.69 182 THR A CA 1
ATOM 1398 C C . THR A 1 182 ? 12.798 15.595 2.243 1.00 60.69 182 THR A C 1
ATOM 1400 O O . THR A 1 182 ? 11.608 15.554 1.932 1.00 60.69 182 THR A O 1
ATOM 1403 N N . PHE A 1 183 ? 13.185 15.811 3.502 1.00 61.75 183 PHE A N 1
ATOM 1404 C CA . PHE A 1 183 ? 12.265 15.998 4.622 1.00 61.75 183 PHE A CA 1
ATOM 1405 C C . PHE A 1 183 ? 11.547 17.355 4.625 1.00 61.75 183 PHE A C 1
ATOM 1407 O O . PHE A 1 183 ? 10.353 17.381 4.923 1.00 61.75 183 PHE A O 1
ATOM 1414 N N . ASP A 1 184 ? 12.207 18.444 4.230 1.00 61.62 184 ASP A N 1
ATOM 1415 C CA . ASP A 1 184 ? 11.556 19.761 4.109 1.00 61.62 184 ASP A CA 1
ATOM 1416 C C . ASP A 1 18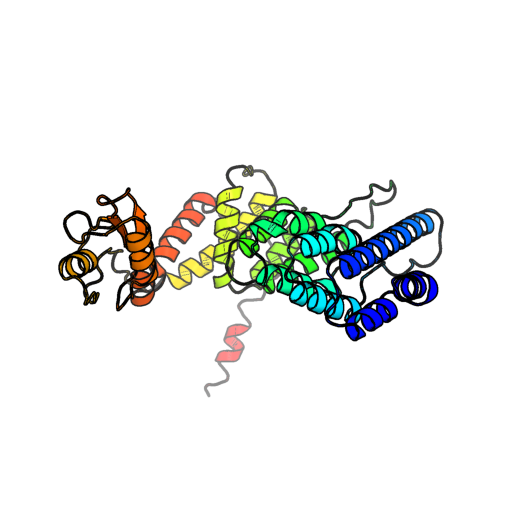4 ? 10.456 19.735 3.034 1.00 61.62 184 ASP A C 1
ATOM 1418 O O . ASP A 1 184 ? 9.318 20.144 3.267 1.00 61.62 184 ASP A O 1
ATOM 1422 N N . THR A 1 185 ? 10.750 19.118 1.886 1.00 63.47 185 THR A N 1
ATOM 1423 C CA . THR A 1 185 ? 9.773 18.924 0.799 1.00 63.47 185 THR A CA 1
ATOM 1424 C C . THR A 1 185 ? 8.604 18.029 1.230 1.00 63.47 185 THR A C 1
ATOM 1426 O O . THR A 1 185 ? 7.455 18.242 0.828 1.00 63.47 185 THR A O 1
ATOM 1429 N N . LEU A 1 186 ? 8.875 17.011 2.057 1.00 63.78 186 LEU A N 1
ATOM 1430 C CA . LEU A 1 186 ? 7.829 16.186 2.660 1.00 63.78 186 LEU A CA 1
ATOM 1431 C C . LEU A 1 186 ? 6.941 17.022 3.579 1.00 63.78 186 LEU A C 1
ATOM 1433 O O . LEU A 1 186 ? 5.723 16.920 3.471 1.00 63.78 186 LEU A O 1
ATOM 1437 N N . ALA A 1 187 ? 7.523 17.856 4.443 1.00 63.12 187 ALA A N 1
ATOM 1438 C CA . ALA A 1 187 ? 6.777 18.719 5.353 1.00 63.12 187 ALA A CA 1
ATOM 1439 C C . ALA A 1 187 ? 5.847 19.685 4.599 1.00 63.12 187 ALA A C 1
ATOM 1441 O O . ALA A 1 187 ? 4.667 19.777 4.941 1.00 63.12 187 ALA A O 1
ATOM 1442 N N . 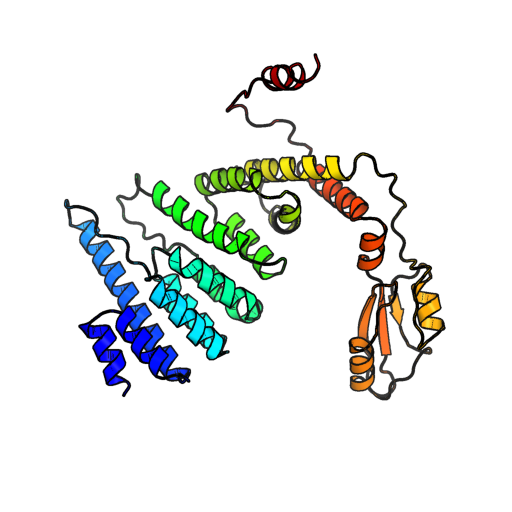GLU A 1 188 ? 6.328 20.330 3.532 1.00 65.50 188 GLU A N 1
ATOM 1443 C CA . GLU A 1 188 ? 5.505 21.195 2.672 1.00 65.50 188 GLU A CA 1
ATOM 1444 C C . GLU A 1 188 ? 4.339 20.434 2.030 1.00 65.50 188 GLU A C 1
ATOM 1446 O O . GLU A 1 188 ? 3.204 20.912 2.007 1.00 65.50 188 GLU A O 1
ATOM 1451 N N . LYS A 1 189 ? 4.582 19.215 1.540 1.00 61.94 189 LYS A N 1
ATOM 1452 C CA . LYS A 1 189 ? 3.521 18.379 0.963 1.00 61.94 189 LYS A CA 1
ATOM 1453 C C . LYS A 1 189 ? 2.540 17.873 2.013 1.00 61.94 189 LYS A C 1
ATOM 1455 O O . LYS A 1 189 ? 1.346 17.825 1.743 1.00 61.94 189 LYS A O 1
ATOM 1460 N N . PHE A 1 190 ? 2.999 17.568 3.223 1.00 62.28 190 PHE A N 1
ATOM 1461 C CA . PHE A 1 190 ? 2.124 17.215 4.339 1.00 62.28 190 PHE A CA 1
ATOM 1462 C C . PHE A 1 190 ? 1.209 18.363 4.761 1.00 62.28 190 PHE A C 1
ATOM 1464 O O . PHE A 1 190 ? 0.073 18.106 5.146 1.00 62.28 190 PHE A O 1
ATOM 1471 N N . GLN A 1 191 ? 1.660 19.613 4.643 1.00 61.56 191 GLN A N 1
ATOM 1472 C CA . GLN A 1 191 ? 0.796 20.779 4.842 1.00 61.56 191 GLN A CA 1
ATOM 1473 C C . GLN A 1 191 ? -0.287 20.911 3.756 1.00 61.56 191 GLN A C 1
ATOM 1475 O O . GLN A 1 191 ? -1.307 21.553 3.997 1.00 61.56 191 GLN A O 1
ATOM 1480 N N . GLN A 1 192 ? -0.083 20.310 2.578 1.00 58.66 192 GLN A N 1
ATOM 1481 C CA . GLN A 1 192 ? -1.031 20.315 1.456 1.00 58.66 192 GLN A CA 1
ATOM 1482 C C . GLN A 1 192 ? -1.960 19.090 1.429 1.00 58.66 192 GLN A C 1
ATOM 1484 O O . GLN A 1 192 ? -2.968 19.116 0.725 1.00 58.66 192 GLN A O 1
ATOM 1489 N N . LEU A 1 193 ? -1.628 18.019 2.156 1.00 57.75 193 LEU A N 1
ATOM 1490 C CA . LEU A 1 193 ? -2.440 16.805 2.223 1.00 57.75 193 LEU A CA 1
ATOM 1491 C C . LEU A 1 193 ? -3.664 17.000 3.121 1.00 57.75 193 LEU A C 1
ATOM 1493 O O . LEU A 1 193 ? -3.605 17.664 4.157 1.00 57.75 193 LEU A O 1
ATOM 1497 N N . GLU A 1 194 ? -4.770 16.352 2.749 1.00 54.66 194 GLU A N 1
ATOM 1498 C CA . GLU A 1 194 ? -5.969 16.317 3.582 1.00 54.66 194 GLU A CA 1
ATOM 1499 C C . GLU A 1 194 ? -5.632 15.670 4.933 1.00 54.66 194 GLU A C 1
ATOM 1501 O O . GLU A 1 194 ? -5.181 14.518 4.972 1.00 54.66 194 GLU A O 1
ATOM 1506 N N . PRO A 1 195 ? -5.864 16.356 6.067 1.00 55.50 195 PRO A N 1
ATOM 1507 C CA . PRO A 1 195 ? -5.417 15.866 7.363 1.00 55.50 195 PRO A CA 1
ATOM 1508 C C . PRO A 1 195 ? -5.964 14.485 7.724 1.00 55.50 195 PRO A C 1
ATOM 1510 O O . PRO A 1 195 ? -5.328 13.777 8.499 1.00 55.50 195 PRO A O 1
ATOM 1513 N N . SER A 1 196 ? -7.107 14.079 7.162 1.00 55.72 196 SER A N 1
ATOM 1514 C CA . SER A 1 196 ? -7.716 12.750 7.313 1.00 55.72 196 SER A CA 1
ATOM 1515 C C . SER A 1 196 ? -6.822 11.602 6.814 1.00 55.72 196 SER A C 1
ATOM 1517 O O . SER A 1 196 ? -6.849 10.525 7.410 1.00 55.72 196 SER A O 1
ATOM 1519 N N . GLN A 1 197 ? -5.974 11.845 5.809 1.00 56.38 197 GLN A N 1
ATOM 1520 C CA . GLN A 1 197 ? -5.034 10.873 5.233 1.00 56.38 197 GLN A CA 1
ATOM 1521 C C . GLN A 1 197 ? -3.751 10.713 6.071 1.00 56.38 197 GLN A C 1
ATOM 1523 O O . GLN A 1 197 ? -3.018 9.732 5.933 1.00 56.38 197 GLN A O 1
ATOM 1528 N N . LEU A 1 198 ? -3.495 11.632 7.011 1.00 60.44 198 LEU A N 1
ATOM 1529 C CA . LEU A 1 198 ? -2.305 11.615 7.872 1.00 60.44 198 LEU A CA 1
ATOM 1530 C C . LEU A 1 198 ? -2.365 10.563 8.989 1.00 60.44 198 LEU A C 1
ATOM 1532 O O . LEU A 1 198 ? -1.373 10.351 9.683 1.00 60.44 198 LEU A O 1
ATOM 1536 N N . ARG A 1 199 ? -3.496 9.873 9.174 1.00 60.59 199 ARG A N 1
ATOM 1537 C CA . ARG A 1 199 ? -3.637 8.837 10.210 1.00 60.59 199 ARG A CA 1
ATOM 1538 C C . ARG A 1 199 ? -2.620 7.701 10.032 1.00 60.59 199 ARG A C 1
ATOM 1540 O O . ARG A 1 199 ? -1.970 7.297 10.992 1.00 60.59 199 ARG A O 1
ATOM 1547 N N . LEU A 1 200 ? -2.432 7.232 8.797 1.00 54.59 200 LEU A N 1
ATOM 1548 C CA . LEU A 1 200 ? -1.471 6.168 8.471 1.00 54.59 200 LEU A CA 1
ATOM 1549 C C . LEU A 1 200 ? -0.018 6.636 8.591 1.00 54.59 200 LEU A C 1
ATOM 1551 O O . LEU A 1 200 ? 0.863 5.858 8.955 1.00 54.59 200 LEU A O 1
ATOM 1555 N N . VAL A 1 201 ? 0.219 7.919 8.323 1.00 54.06 201 VAL A N 1
ATOM 1556 C CA . VAL A 1 201 ? 1.515 8.576 8.497 1.00 54.06 201 VAL A CA 1
ATOM 1557 C C . VAL A 1 201 ? 1.862 8.614 9.983 1.00 54.06 201 VAL A C 1
ATOM 1559 O O . VAL A 1 201 ? 2.963 8.235 10.358 1.00 54.06 201 VAL A O 1
ATOM 1562 N N . VAL A 1 202 ? 0.909 8.956 10.852 1.00 56.47 202 VAL A N 1
ATOM 1563 C CA . VAL A 1 202 ? 1.109 8.985 12.307 1.00 56.47 202 VAL A CA 1
ATOM 1564 C C . VAL A 1 202 ? 1.279 7.595 12.919 1.00 56.47 202 VAL A C 1
ATOM 1566 O O . VAL A 1 202 ? 2.124 7.442 13.798 1.00 56.47 202 VAL A O 1
ATOM 1569 N N . GLU A 1 203 ? 0.555 6.570 12.463 1.00 56.47 203 GLU A N 1
ATOM 1570 C CA . GLU A 1 203 ? 0.787 5.182 12.899 1.00 56.47 203 GLU A CA 1
ATOM 1571 C C . GLU A 1 203 ? 2.182 4.688 12.464 1.00 56.47 203 GLU A C 1
ATOM 1573 O O . GLU A 1 203 ? 2.924 4.118 13.269 1.00 56.47 203 GLU A O 1
ATOM 1578 N N . ALA A 1 204 ? 2.597 4.996 11.228 1.00 53.62 204 ALA A N 1
ATOM 1579 C CA . ALA A 1 204 ? 3.935 4.695 10.718 1.00 53.62 204 ALA A CA 1
ATOM 1580 C C . ALA A 1 204 ? 5.049 5.439 11.477 1.00 53.62 204 ALA A C 1
ATOM 1582 O O . ALA A 1 204 ? 6.089 4.851 11.775 1.00 53.62 204 ALA A O 1
ATOM 1583 N N . ILE A 1 205 ? 4.822 6.710 11.819 1.00 53.31 205 ILE A N 1
ATOM 1584 C CA . ILE A 1 205 ? 5.716 7.530 12.645 1.00 53.31 205 ILE A CA 1
ATOM 1585 C C . ILE A 1 205 ? 5.754 6.985 14.079 1.00 53.31 205 ILE A C 1
ATOM 1587 O O . ILE A 1 205 ? 6.825 6.866 14.670 1.00 53.31 205 ILE A O 1
ATOM 1591 N N . SER A 1 206 ? 4.615 6.582 14.643 1.00 54.88 206 SER A N 1
ATOM 1592 C CA . SER A 1 206 ? 4.524 6.133 16.035 1.00 54.88 206 SER A CA 1
ATOM 1593 C C . SER A 1 206 ? 5.307 4.845 16.298 1.00 54.88 206 SER A C 1
ATOM 1595 O O . SER A 1 206 ? 5.956 4.735 17.341 1.00 54.88 206 SER A O 1
ATOM 1597 N N . GLU A 1 207 ? 5.314 3.908 15.347 1.00 54.47 207 GLU A N 1
ATOM 1598 C CA . GLU A 1 207 ? 6.104 2.673 15.439 1.00 54.47 207 GLU A CA 1
ATOM 1599 C C . GLU A 1 207 ? 7.612 2.888 15.202 1.00 54.47 207 GLU A C 1
ATOM 1601 O O . GLU A 1 207 ? 8.422 2.119 15.719 1.00 54.47 207 GLU A O 1
ATOM 1606 N N . HIS A 1 208 ? 8.018 3.937 14.472 1.00 49.28 208 HIS A N 1
ATOM 1607 C CA . HIS A 1 208 ? 9.427 4.167 14.098 1.00 49.28 208 HIS A CA 1
ATOM 1608 C C . HIS A 1 208 ? 10.171 5.189 14.953 1.00 49.28 208 HIS A C 1
ATOM 1610 O O . HIS A 1 208 ? 11.386 5.083 15.101 1.00 49.28 208 HIS A O 1
ATOM 1616 N N . VAL A 1 209 ? 9.478 6.154 15.556 1.00 49.75 209 VAL A N 1
ATOM 1617 C CA . VAL A 1 209 ? 10.120 7.202 16.371 1.00 49.75 209 VAL A CA 1
ATOM 1618 C C . VAL A 1 209 ? 10.623 6.649 17.710 1.00 49.75 209 VAL A C 1
ATOM 1620 O O . VAL A 1 209 ? 11.239 7.363 18.487 1.00 49.75 209 VAL A O 1
ATOM 1623 N N . GLY A 1 210 ? 10.358 5.376 18.039 1.00 50.00 210 GLY A N 1
ATOM 1624 C CA . GLY A 1 210 ? 10.875 4.760 19.269 1.00 50.00 210 GLY A CA 1
ATOM 1625 C C . GLY A 1 210 ? 12.405 4.648 19.288 1.00 50.00 210 GLY A C 1
ATOM 1626 O O . GLY A 1 210 ? 12.977 4.446 20.352 1.00 50.00 210 GLY A O 1
ATOM 1627 N N . GLY A 1 211 ? 13.052 4.779 18.124 1.00 52.53 211 GLY A N 1
ATOM 1628 C CA . GLY A 1 211 ? 14.507 4.727 17.970 1.00 52.53 211 GLY A CA 1
ATOM 1629 C C . GLY A 1 211 ? 15.139 5.977 17.352 1.00 52.53 211 GLY A C 1
ATOM 1630 O O . GLY A 1 211 ? 16.317 5.920 17.017 1.00 52.53 211 GLY A O 1
ATOM 1631 N N . ILE A 1 212 ? 14.383 7.065 17.160 1.00 56.00 212 ILE A N 1
ATOM 1632 C CA . ILE A 1 212 ? 14.929 8.344 16.680 1.00 56.00 212 ILE A CA 1
ATOM 1633 C C . ILE A 1 212 ? 15.182 9.212 17.910 1.00 56.00 212 ILE A C 1
ATOM 1635 O O . ILE A 1 212 ? 14.262 9.442 18.695 1.00 56.00 212 ILE A O 1
ATOM 1639 N N . ASP A 1 213 ? 16.428 9.642 18.098 1.00 58.97 213 ASP A N 1
ATOM 1640 C CA . ASP A 1 213 ? 16.786 10.537 19.195 1.00 58.97 213 ASP A CA 1
ATOM 1641 C C . ASP A 1 213 ? 16.072 11.887 19.020 1.00 58.97 213 ASP A C 1
ATOM 1643 O O . ASP A 1 213 ? 15.968 12.413 17.916 1.00 58.97 213 ASP A O 1
ATOM 1647 N N . SER A 1 214 ? 15.604 12.457 20.127 1.00 60.72 214 SER A N 1
ATOM 1648 C CA . SER A 1 214 ? 15.089 13.826 20.226 1.00 60.72 214 SER A CA 1
ATOM 1649 C C . SER A 1 214 ? 16.050 14.899 19.696 1.00 60.72 214 SER A C 1
ATOM 1651 O O . SER A 1 214 ? 15.611 15.997 19.371 1.00 60.72 214 SER A O 1
ATOM 1653 N N . SER A 1 215 ? 17.348 14.585 19.615 1.00 59.44 215 SER A N 1
ATOM 1654 C CA . SER A 1 215 ? 18.388 15.456 19.058 1.00 59.44 215 SER A CA 1
ATOM 1655 C C . SER A 1 215 ? 18.574 15.330 17.536 1.00 59.44 215 SER A C 1
ATOM 1657 O O . SER A 1 215 ? 19.331 16.102 16.948 1.00 59.44 215 SER A O 1
ATOM 1659 N N . ASP A 1 216 ? 17.909 14.365 16.891 1.00 66.94 216 ASP A N 1
ATOM 1660 C CA . ASP A 1 216 ? 17.962 14.168 15.442 1.00 66.94 216 ASP A CA 1
ATOM 1661 C C . ASP A 1 216 ? 17.091 15.225 14.745 1.00 66.94 216 ASP A C 1
ATOM 1663 O O . ASP A 1 216 ? 15.922 15.397 15.085 1.00 66.94 216 ASP A O 1
ATOM 1667 N N . GLU A 1 217 ? 17.619 15.904 13.726 1.00 63.59 217 GLU A N 1
ATOM 1668 C CA . GLU A 1 217 ? 16.871 16.885 12.920 1.00 63.59 217 GLU A CA 1
ATOM 1669 C C . GLU A 1 217 ? 15.598 16.266 12.294 1.00 63.59 217 GLU A C 1
ATOM 1671 O O . GLU A 1 217 ? 14.601 16.952 12.060 1.00 63.59 217 GLU A O 1
ATOM 1676 N N . LYS A 1 218 ? 15.566 14.938 12.095 1.00 65.19 218 LYS A N 1
ATOM 1677 C CA . LYS A 1 218 ? 14.355 14.204 11.681 1.00 65.19 218 LYS A CA 1
ATOM 1678 C C . LYS A 1 218 ? 13.223 14.315 12.702 1.00 65.19 218 LYS A C 1
ATOM 1680 O O . LYS A 1 218 ? 12.053 14.285 12.321 1.00 65.19 218 LYS A O 1
ATOM 1685 N N . PHE A 1 219 ? 13.543 14.441 13.988 1.00 69.06 219 PHE A N 1
ATOM 1686 C CA . PHE A 1 219 ? 12.564 14.615 15.055 1.00 69.06 219 PHE A CA 1
ATOM 1687 C C . PHE A 1 219 ? 11.841 15.968 14.951 1.00 69.06 219 PHE A C 1
ATOM 1689 O O . PHE A 1 219 ? 10.630 16.020 15.168 1.00 69.06 219 PHE A O 1
ATOM 1696 N N . GLU A 1 220 ? 12.523 17.041 14.536 1.00 69.94 220 GLU A N 1
ATOM 1697 C CA . GLU A 1 220 ? 11.913 18.369 14.337 1.00 69.94 220 GLU A CA 1
ATOM 1698 C C . GLU A 1 220 ? 10.869 18.361 13.208 1.00 69.94 220 GLU A C 1
ATOM 1700 O O . GLU A 1 220 ? 9.766 18.906 13.339 1.00 69.94 220 GLU A O 1
ATOM 1705 N N . VAL A 1 221 ? 11.170 17.665 12.111 1.00 64.25 221 VAL A N 1
ATOM 1706 C CA . VAL A 1 221 ? 10.248 17.533 10.974 1.00 64.25 221 VAL A CA 1
ATOM 1707 C C . VAL A 1 221 ? 9.032 16.687 11.352 1.00 64.25 221 VAL A C 1
ATOM 1709 O O . VAL A 1 221 ? 7.892 17.051 11.058 1.00 64.25 221 VAL A O 1
ATOM 1712 N N . LEU A 1 222 ? 9.248 15.586 12.075 1.00 69.75 222 LEU A N 1
ATOM 1713 C CA . LEU A 1 222 ? 8.164 14.750 12.593 1.00 69.75 222 LEU A CA 1
ATOM 1714 C C . LEU A 1 222 ? 7.291 15.499 13.606 1.00 69.75 222 LEU A C 1
ATOM 1716 O O . LEU A 1 222 ? 6.072 15.335 13.589 1.00 69.75 222 LEU A O 1
ATOM 1720 N N . THR A 1 223 ? 7.891 16.370 14.418 1.00 71.50 223 THR A N 1
ATOM 1721 C CA . THR A 1 223 ? 7.176 17.285 15.318 1.00 71.50 223 THR A CA 1
ATOM 1722 C C . THR A 1 223 ? 6.297 18.257 14.531 1.00 71.50 223 THR A C 1
ATOM 1724 O O . THR A 1 223 ? 5.133 18.449 14.878 1.00 71.50 223 THR A O 1
ATOM 1727 N N . SER A 1 224 ? 6.799 18.812 13.424 1.00 70.44 224 SER A N 1
ATOM 1728 C CA . SER A 1 224 ? 6.025 19.710 12.553 1.00 70.44 224 SER A CA 1
ATOM 1729 C C . SER A 1 224 ? 4.825 19.003 11.907 1.00 70.44 224 SER A C 1
ATOM 1731 O O . SER A 1 224 ? 3.716 19.541 11.900 1.00 70.44 224 SER A O 1
ATOM 1733 N N . ILE A 1 225 ? 5.001 17.761 11.441 1.00 68.88 225 ILE A N 1
ATOM 1734 C CA . ILE A 1 225 ? 3.907 16.927 10.907 1.00 68.88 225 ILE A CA 1
ATOM 1735 C C . ILE A 1 225 ? 2.888 16.600 12.010 1.00 68.88 225 ILE A C 1
ATOM 1737 O O . ILE A 1 225 ? 1.675 16.731 11.811 1.00 68.88 225 ILE A O 1
ATOM 1741 N N . ALA A 1 226 ? 3.370 16.213 13.195 1.00 72.56 226 ALA A N 1
ATOM 1742 C CA . ALA A 1 226 ? 2.527 15.936 14.350 1.00 72.56 226 ALA A CA 1
ATOM 1743 C C . ALA A 1 226 ? 1.712 17.171 14.761 1.00 72.56 226 ALA A C 1
ATOM 1745 O O . ALA A 1 226 ? 0.523 17.037 15.040 1.00 72.56 226 ALA A O 1
ATOM 1746 N N . ALA A 1 227 ? 2.291 18.374 14.724 1.00 74.38 227 ALA A N 1
ATOM 1747 C CA . ALA A 1 227 ? 1.605 19.620 15.062 1.00 74.38 227 ALA A CA 1
ATOM 1748 C C . ALA A 1 227 ? 0.420 19.923 14.126 1.00 74.38 227 ALA A C 1
ATOM 1750 O O . ALA A 1 227 ? -0.660 20.300 14.601 1.00 74.38 227 ALA A O 1
ATOM 1751 N N . VAL A 1 228 ? 0.575 19.703 12.813 1.00 68.00 228 VAL A N 1
ATOM 1752 C CA . VAL A 1 228 ? -0.519 19.850 11.831 1.00 68.00 228 VAL A CA 1
ATOM 1753 C C . VAL A 1 228 ? -1.655 18.877 12.154 1.00 68.00 228 VAL A C 1
ATOM 1755 O O . VAL A 1 228 ? -2.815 19.282 12.282 1.00 68.00 228 VAL A O 1
ATOM 1758 N N . ARG A 1 229 ? -1.327 17.600 12.386 1.00 73.00 229 ARG A N 1
ATOM 1759 C CA . ARG A 1 229 ? -2.323 16.576 12.728 1.00 73.00 229 ARG A CA 1
ATOM 1760 C C . ARG A 1 229 ? -2.992 16.845 14.075 1.00 73.00 229 ARG A C 1
ATOM 1762 O O . ARG A 1 229 ? -4.210 16.737 14.170 1.00 73.00 229 ARG A O 1
ATOM 1769 N N . MET A 1 230 ? -2.244 17.253 15.098 1.00 74.56 230 MET A N 1
ATOM 1770 C CA . MET A 1 230 ? -2.781 17.623 16.413 1.00 74.56 230 MET A CA 1
ATOM 1771 C C . MET A 1 230 ? -3.751 18.802 16.319 1.00 74.56 230 MET A C 1
ATOM 1773 O O . MET A 1 230 ? -4.775 18.801 17.000 1.00 74.56 230 MET A O 1
ATOM 1777 N N . THR A 1 231 ? -3.461 19.794 15.476 1.00 73.56 231 THR A N 1
ATOM 1778 C CA . THR A 1 231 ? -4.345 20.949 15.256 1.00 73.56 231 THR A CA 1
ATOM 1779 C C . THR A 1 231 ? -5.666 20.519 14.624 1.00 73.56 231 THR A C 1
ATOM 1781 O O . THR A 1 231 ? -6.734 20.900 15.106 1.00 73.56 231 THR A O 1
ATOM 1784 N N . TRP A 1 232 ? -5.614 19.650 13.612 1.00 71.62 232 TRP A N 1
ATOM 1785 C CA . TRP A 1 232 ? -6.818 19.071 13.021 1.00 71.62 232 TRP A CA 1
ATOM 1786 C C . TRP A 1 232 ? -7.588 18.184 14.013 1.00 71.62 232 TRP A C 1
ATOM 1788 O O . TRP A 1 232 ? -8.793 18.335 14.168 1.00 71.62 232 TRP A O 1
ATOM 1798 N N . LEU A 1 233 ? -6.912 17.306 14.763 1.00 70.88 233 LEU A N 1
ATOM 1799 C CA . LEU A 1 233 ? -7.556 16.453 15.771 1.00 70.88 233 LEU A CA 1
ATOM 1800 C C . LEU A 1 233 ? -8.264 17.282 16.850 1.00 70.88 233 LEU A C 1
ATOM 1802 O O . LEU A 1 233 ? -9.388 16.966 17.234 1.00 70.88 233 LEU A O 1
ATOM 1806 N N . LYS A 1 234 ? -7.647 18.381 17.305 1.00 76.94 234 LYS A N 1
ATOM 1807 C CA . LYS A 1 234 ? -8.280 19.328 18.235 1.00 76.94 234 LYS A CA 1
ATOM 1808 C C . LYS A 1 234 ? -9.566 19.917 17.647 1.00 76.94 234 LYS A C 1
ATOM 1810 O O . LYS A 1 234 ? -10.555 19.987 18.375 1.00 76.94 234 LYS A O 1
ATOM 1815 N N . SER A 1 235 ? -9.586 20.278 16.359 1.00 70.50 235 SER A N 1
ATOM 1816 C CA . SER A 1 235 ? -10.789 20.816 15.704 1.00 70.50 235 SER A CA 1
ATOM 1817 C C . SER A 1 235 ? -11.898 19.771 15.530 1.00 70.50 235 SER A C 1
ATOM 1819 O O . SER A 1 235 ? -13.070 20.122 15.610 1.00 70.50 235 SER A O 1
ATOM 1821 N N . GLN A 1 236 ? -11.553 18.487 15.375 1.00 67.50 236 GLN A N 1
ATOM 1822 C CA . GLN A 1 236 ? -12.539 17.396 15.329 1.00 67.50 236 GLN A CA 1
ATOM 1823 C C . GLN A 1 236 ? -13.134 17.067 16.707 1.00 67.50 236 GLN A C 1
ATOM 1825 O O . GLN A 1 236 ? -14.281 16.631 16.820 1.00 67.50 236 GLN A O 1
ATOM 1830 N N . VAL A 1 237 ? -12.347 17.245 17.770 1.00 71.38 237 VAL A N 1
ATOM 1831 C CA . VAL A 1 237 ? -12.729 16.872 19.139 1.00 71.38 237 VAL A CA 1
ATOM 1832 C C . VAL A 1 237 ? -13.458 18.006 19.875 1.00 71.38 237 VAL A C 1
ATOM 1834 O O . VAL A 1 237 ? -14.290 17.733 20.747 1.00 71.38 237 VAL A O 1
ATOM 1837 N N . GLN A 1 238 ? -13.188 19.273 19.545 1.00 65.06 238 GLN A N 1
ATOM 1838 C CA . GLN A 1 238 ? -13.893 20.420 20.126 1.00 65.06 238 GLN A CA 1
ATOM 1839 C C . GLN A 1 238 ? -15.383 20.416 19.728 1.00 65.06 238 GLN A C 1
ATOM 1841 O O . GLN A 1 238 ? -15.729 20.337 18.556 1.00 65.06 238 GLN A O 1
ATOM 1846 N N . GLY A 1 239 ? -16.278 20.497 20.721 1.00 54.97 239 GLY A N 1
ATOM 1847 C CA . GLY A 1 239 ? -17.732 20.615 20.520 1.00 54.97 239 GLY A CA 1
ATOM 1848 C C . GLY A 1 239 ? -18.546 19.319 20.632 1.00 54.97 239 GLY A C 1
ATOM 1849 O O . GLY A 1 239 ? -19.768 19.391 20.736 1.00 54.97 239 GLY A O 1
ATOM 1850 N N . HIS A 1 240 ? -17.910 18.144 20.697 1.00 51.78 240 HIS A N 1
ATOM 1851 C CA . HIS A 1 240 ? -18.615 16.866 20.838 1.00 51.78 240 HIS A CA 1
ATOM 1852 C C . HIS A 1 240 ? -18.574 16.366 22.292 1.00 51.78 240 HIS A C 1
ATOM 1854 O O . HIS A 1 240 ? -17.528 15.959 22.807 1.00 51.78 240 HIS A O 1
ATOM 1860 N N . THR A 1 241 ? -19.720 16.362 22.979 1.00 44.84 241 THR A N 1
ATOM 1861 C CA . THR A 1 241 ? -19.917 15.620 24.235 1.00 44.84 241 THR A CA 1
ATOM 1862 C C . THR A 1 241 ? -19.892 14.127 23.924 1.00 44.84 241 THR A C 1
ATOM 1864 O O . THR A 1 241 ? -20.890 13.504 23.572 1.00 44.84 241 THR A O 1
ATOM 1867 N N . VAL A 1 242 ? -18.695 13.559 23.996 1.00 54.25 242 VAL A N 1
ATOM 1868 C CA . VAL A 1 242 ? -18.436 12.153 23.703 1.00 54.25 242 VAL A CA 1
ATOM 1869 C C . VAL A 1 242 ? -19.055 11.277 24.790 1.00 54.25 242 VAL A C 1
ATOM 1871 O O . VAL A 1 242 ? -18.651 11.337 25.953 1.00 54.25 242 VAL A O 1
ATOM 1874 N N . LYS A 1 243 ? -20.031 10.452 24.407 1.00 59.78 243 LYS A N 1
ATOM 1875 C CA . LYS A 1 243 ? -20.427 9.288 25.202 1.00 59.78 243 LYS A CA 1
ATOM 1876 C C . LYS A 1 243 ? -19.213 8.343 25.284 1.00 59.78 243 LYS A C 1
ATOM 1878 O O . LYS A 1 243 ? -18.576 8.165 24.252 1.00 59.78 243 LYS A O 1
ATOM 1883 N N . PRO A 1 244 ? -18.875 7.773 26.454 1.00 67.88 244 PRO A N 1
ATOM 1884 C CA . PRO A 1 244 ? -17.761 6.836 26.571 1.00 67.88 244 PRO A CA 1
ATOM 1885 C C . PRO A 1 244 ? -17.970 5.574 25.732 1.00 67.88 244 PRO A C 1
ATOM 1887 O O . PRO A 1 244 ? -19.097 5.065 25.659 1.00 67.88 244 PRO A O 1
ATOM 1890 N N . PHE A 1 245 ? -16.875 5.047 25.181 1.00 73.44 245 PHE A N 1
ATOM 1891 C CA . PHE A 1 245 ? -16.838 3.798 24.431 1.00 73.44 245 PHE A CA 1
ATOM 1892 C C . PHE A 1 245 ? -17.582 2.676 25.159 1.00 73.44 245 PHE A C 1
ATOM 1894 O O . PHE A 1 245 ? -17.315 2.390 26.329 1.00 73.44 245 PHE A O 1
ATOM 1901 N N . SER A 1 246 ? -18.467 1.985 24.440 1.00 81.25 246 SER A N 1
ATOM 1902 C CA . SER A 1 246 ? -19.149 0.794 24.941 1.00 81.25 246 SER A CA 1
ATOM 1903 C C . SER A 1 246 ? -19.094 -0.340 23.925 1.00 81.25 246 SER A C 1
ATOM 1905 O O . SER A 1 246 ? -19.298 -0.140 22.728 1.00 81.25 246 SER A O 1
ATOM 1907 N N . TRP A 1 247 ? -18.865 -1.555 24.429 1.00 87.88 247 TRP A N 1
ATOM 1908 C CA . TRP A 1 247 ? -18.993 -2.798 23.661 1.00 87.88 247 TRP A CA 1
ATOM 1909 C C . TRP A 1 247 ? -20.454 -3.206 23.423 1.00 87.88 247 TRP A C 1
ATOM 1911 O O . TRP A 1 247 ? -20.713 -4.196 22.736 1.00 87.88 247 TRP A O 1
ATOM 1921 N N . GLU A 1 248 ? -21.416 -2.488 23.998 1.00 89.00 248 GLU A N 1
ATOM 1922 C CA . GLU A 1 248 ? -22.831 -2.747 23.769 1.00 89.00 248 GLU A CA 1
ATOM 1923 C C . GLU A 1 248 ? -23.245 -2.300 22.371 1.00 89.00 248 GLU A C 1
ATOM 1925 O O . GLU A 1 248 ? -23.011 -1.166 21.952 1.00 89.00 248 GLU A O 1
ATOM 1930 N N . MET A 1 249 ? -23.944 -3.187 21.670 1.00 90.75 249 MET A N 1
ATOM 1931 C CA . MET A 1 249 ? -24.619 -2.883 20.413 1.00 90.75 249 MET A CA 1
ATOM 1932 C C . MET A 1 249 ? -26.120 -3.103 20.634 1.00 90.75 249 MET A C 1
ATOM 1934 O O . MET A 1 249 ? -26.629 -4.169 20.287 1.00 90.75 249 MET A O 1
ATOM 1938 N N . PRO A 1 250 ? -26.854 -2.151 21.252 1.00 88.44 250 PRO A N 1
ATOM 1939 C CA . PRO A 1 250 ? -28.199 -2.390 21.802 1.00 88.44 250 PRO A CA 1
ATOM 1940 C C . PRO A 1 250 ? -29.211 -2.871 20.759 1.00 88.44 250 PRO A C 1
ATOM 1942 O O . PRO A 1 250 ? -30.107 -3.661 21.053 1.00 88.44 250 PRO A O 1
ATOM 1945 N N . ASN A 1 251 ? -29.014 -2.435 19.514 1.00 89.19 251 ASN A N 1
ATOM 1946 C CA . ASN A 1 251 ? -29.871 -2.747 18.378 1.00 89.19 251 ASN A CA 1
ATOM 1947 C C . ASN A 1 251 ? -29.335 -3.903 17.518 1.00 89.19 251 ASN A C 1
ATOM 1949 O O . ASN A 1 251 ? -29.857 -4.123 16.425 1.00 89.19 251 ASN A O 1
ATOM 1953 N N . ALA A 1 252 ? -28.312 -4.634 17.980 1.00 92.12 252 ALA A N 1
ATOM 1954 C CA . ALA A 1 252 ? -27.755 -5.776 17.263 1.00 92.12 252 ALA A CA 1
ATOM 1955 C C . ALA A 1 252 ? -28.835 -6.827 16.989 1.00 92.12 252 ALA A C 1
ATOM 1957 O O . ALA A 1 252 ? -29.595 -7.207 17.891 1.00 92.12 252 ALA A O 1
ATOM 1958 N N . VAL A 1 253 ? -28.880 -7.310 15.749 1.00 90.62 253 VAL A N 1
ATOM 1959 C CA . VAL A 1 253 ? -29.783 -8.381 15.320 1.00 90.62 253 VAL A CA 1
ATOM 1960 C C . VAL A 1 253 ? -28.942 -9.575 14.892 1.00 90.62 253 VAL A C 1
ATOM 1962 O O . VAL A 1 253 ? -28.076 -9.451 14.030 1.00 90.62 253 VAL A O 1
ATOM 1965 N N . PHE A 1 254 ? -29.201 -10.730 15.505 1.00 91.19 254 PHE A N 1
ATOM 1966 C CA . PHE A 1 254 ? -28.567 -11.998 15.154 1.00 91.19 254 PHE A CA 1
ATOM 1967 C C . PHE A 1 254 ? -29.644 -13.094 15.100 1.00 91.19 254 PHE A C 1
ATOM 1969 O O . PHE A 1 254 ? -29.901 -13.754 16.112 1.00 91.19 254 PHE A O 1
ATOM 1976 N N . PRO A 1 255 ? -30.315 -13.263 13.943 1.00 82.69 255 PRO A N 1
ATOM 1977 C CA . PRO A 1 255 ? -31.536 -14.067 13.838 1.00 82.69 255 PRO A CA 1
ATOM 1978 C C . PRO A 1 255 ? -31.331 -15.539 14.209 1.00 82.69 255 PRO A C 1
ATOM 1980 O O . PRO A 1 255 ? -32.195 -16.156 14.825 1.00 82.69 255 PRO A O 1
ATOM 1983 N N . ASP A 1 256 ? -30.161 -16.085 13.882 1.00 84.81 256 ASP A N 1
ATOM 1984 C CA . ASP A 1 256 ? -29.879 -17.516 13.997 1.00 84.81 256 ASP A CA 1
ATOM 1985 C C . ASP A 1 256 ? -29.654 -17.992 15.441 1.00 84.81 256 ASP A C 1
ATOM 1987 O O . ASP A 1 256 ? -29.659 -19.197 15.702 1.00 84.81 256 ASP A O 1
ATOM 1991 N N . ASN A 1 257 ? -29.369 -17.086 16.387 1.00 88.38 257 ASN A N 1
ATOM 1992 C CA . ASN A 1 257 ? -29.023 -17.475 17.754 1.00 88.38 257 ASN A CA 1
ATOM 1993 C C . ASN A 1 257 ? -29.250 -16.357 18.786 1.00 88.38 257 ASN A C 1
ATOM 1995 O O . ASN A 1 257 ? -28.484 -15.395 18.874 1.00 88.38 257 ASN A O 1
ATOM 1999 N N . ALA A 1 258 ? -30.247 -16.549 19.654 1.00 92.38 258 ALA A N 1
ATOM 2000 C CA . ALA A 1 258 ? -30.617 -15.581 20.686 1.00 92.38 258 ALA A CA 1
ATOM 2001 C C . ALA A 1 258 ? -29.515 -15.324 21.733 1.00 92.38 258 ALA A C 1
ATOM 2003 O O . ALA A 1 258 ? -29.411 -14.206 22.236 1.00 92.38 258 ALA A O 1
ATOM 2004 N N . ARG A 1 259 ? -28.667 -16.316 22.052 1.00 93.56 259 ARG A N 1
ATOM 2005 C CA . ARG A 1 259 ? -27.555 -16.128 23.004 1.00 93.56 259 ARG A CA 1
ATOM 2006 C C . ARG A 1 259 ? -26.450 -15.264 22.408 1.00 93.56 259 ARG A C 1
ATOM 2008 O O . ARG A 1 259 ? -25.934 -14.393 23.097 1.00 93.56 259 ARG A O 1
ATOM 2015 N N . ILE A 1 260 ? -26.136 -15.460 21.127 1.00 93.56 260 ILE A N 1
ATOM 2016 C CA . ILE A 1 260 ? -25.188 -14.597 20.407 1.00 93.56 260 ILE A CA 1
ATOM 2017 C C . ILE A 1 260 ? -25.756 -13.178 20.305 1.00 93.56 260 ILE A C 1
ATOM 2019 O O . ILE A 1 260 ? -25.038 -12.218 20.567 1.00 93.56 260 ILE A O 1
ATOM 2023 N N . GLN A 1 261 ? -27.053 -13.022 20.018 1.00 95.12 261 GLN A N 1
ATOM 2024 C CA . GLN A 1 261 ? -27.689 -11.702 20.017 1.00 95.12 261 GLN A CA 1
ATOM 2025 C C . GLN A 1 261 ? -27.600 -11.010 21.387 1.00 95.12 261 GLN A C 1
ATOM 2027 O O . GLN A 1 261 ? -27.260 -9.831 21.455 1.00 95.12 261 GLN A O 1
ATOM 2032 N N . ALA A 1 262 ? -27.884 -11.732 22.474 1.00 94.12 262 ALA A N 1
ATOM 2033 C CA . ALA A 1 262 ? -27.784 -11.198 23.831 1.00 94.12 262 ALA A CA 1
ATOM 2034 C C . ALA A 1 262 ? -26.345 -10.781 24.172 1.00 94.12 262 ALA A C 1
ATOM 2036 O O . ALA A 1 262 ? -26.138 -9.684 24.684 1.00 94.12 262 ALA A O 1
ATOM 2037 N N . PHE A 1 263 ? -25.351 -11.598 23.806 1.00 96.00 263 PHE A N 1
ATOM 2038 C CA . PHE A 1 263 ? -23.939 -11.235 23.928 1.00 96.00 263 PHE A CA 1
ATOM 2039 C C . PHE A 1 263 ? -23.612 -9.950 23.161 1.00 96.00 263 PHE A C 1
ATOM 2041 O O . PHE A 1 263 ? -23.002 -9.046 23.728 1.00 96.00 263 PHE A O 1
ATOM 2048 N N . LEU A 1 264 ? -24.045 -9.831 21.899 1.00 93.88 264 LEU A N 1
ATOM 2049 C CA . LEU A 1 264 ? -23.780 -8.647 21.075 1.00 93.88 264 LEU A CA 1
ATOM 2050 C C . LEU A 1 264 ? -24.345 -7.366 21.709 1.00 93.88 264 LEU A C 1
ATOM 2052 O O . LEU A 1 264 ? -23.710 -6.316 21.635 1.00 93.88 264 LEU A O 1
ATOM 2056 N N . ARG A 1 265 ? -25.492 -7.471 22.385 1.00 95.06 265 ARG A N 1
ATOM 2057 C CA . ARG A 1 265 ? -26.133 -6.367 23.113 1.00 95.06 265 ARG A CA 1
ATOM 2058 C C . ARG A 1 265 ? -25.525 -6.088 24.493 1.00 95.06 265 ARG A C 1
ATOM 2060 O O . ARG A 1 265 ? -25.787 -5.024 25.034 1.00 95.06 265 ARG A O 1
ATOM 2067 N N . GLY A 1 266 ? -24.748 -7.015 25.053 1.00 90.12 266 GLY A N 1
ATOM 2068 C CA . GLY A 1 266 ? -24.111 -6.883 26.368 1.00 90.12 266 GLY A CA 1
ATOM 2069 C C . GLY A 1 266 ? -22.742 -6.196 26.341 1.00 90.12 266 GLY A C 1
ATOM 2070 O O . GLY A 1 266 ? -22.279 -5.733 25.302 1.00 90.12 266 GLY A O 1
ATOM 2071 N N . HIS A 1 267 ? -22.064 -6.168 27.487 1.00 91.19 267 HIS A N 1
ATOM 2072 C CA . HIS A 1 267 ? -20.803 -5.431 27.699 1.00 91.19 267 HIS A CA 1
ATOM 2073 C C . HIS A 1 267 ? -19.538 -6.256 27.397 1.00 91.19 267 HIS A C 1
ATOM 2075 O O . HIS A 1 267 ? -18.452 -5.701 27.250 1.00 91.19 267 HIS A O 1
ATOM 2081 N N . GLU A 1 268 ? -19.653 -7.584 27.326 1.00 88.75 268 GLU A N 1
ATOM 2082 C CA . GLU A 1 268 ? -18.504 -8.476 27.129 1.00 88.75 268 GLU A CA 1
ATOM 2083 C C . GLU A 1 268 ? -17.919 -8.349 25.716 1.00 88.75 268 GLU A C 1
ATOM 2085 O O . GLU A 1 268 ? -18.665 -8.185 24.749 1.00 88.75 268 GLU A O 1
ATOM 2090 N N . MET A 1 269 ? -16.590 -8.434 25.589 1.00 83.69 269 MET A N 1
ATOM 2091 C CA . MET A 1 269 ? -15.881 -8.226 24.319 1.00 83.69 269 MET A CA 1
ATOM 2092 C C . MET A 1 269 ? -15.719 -9.521 23.502 1.00 83.69 269 MET A C 1
ATOM 2094 O O . MET A 1 269 ? -16.076 -9.496 22.319 1.00 83.69 269 MET A O 1
ATOM 2098 N N . PRO A 1 270 ? -15.209 -10.638 24.064 1.00 93.44 270 PRO A N 1
ATOM 2099 C CA . PRO A 1 270 ? -15.253 -11.924 23.380 1.00 93.44 270 PRO A CA 1
ATOM 2100 C C . PRO A 1 270 ? -16.285 -12.884 23.991 1.00 93.44 270 PRO A C 1
ATOM 2102 O O . PRO A 1 270 ? -16.494 -12.901 25.200 1.00 93.44 270 PRO A O 1
ATOM 2105 N N . MET A 1 271 ? -16.853 -13.758 23.158 1.00 95.06 271 MET A N 1
ATOM 2106 C CA . MET A 1 271 ? -17.503 -15.000 23.593 1.00 95.06 271 MET A CA 1
ATOM 2107 C C . MET A 1 271 ? -17.049 -16.173 22.726 1.00 95.06 271 MET A C 1
ATOM 2109 O O . MET A 1 271 ? -16.641 -15.985 21.581 1.00 95.06 271 MET A O 1
ATOM 2113 N N . THR A 1 272 ? -17.197 -17.401 23.222 1.00 95.50 272 THR A N 1
ATOM 2114 C CA . THR A 1 272 ? -17.088 -18.603 22.382 1.00 95.50 272 THR A CA 1
ATOM 2115 C C . THR A 1 272 ? -18.462 -19.217 22.159 1.00 95.50 272 THR A C 1
ATOM 2117 O O . THR A 1 272 ? -19.363 -19.097 22.987 1.00 95.50 272 THR A O 1
ATOM 2120 N N . THR A 1 273 ? -18.643 -19.906 21.037 1.00 93.31 273 THR A N 1
ATOM 2121 C CA . THR A 1 273 ? -19.885 -20.638 20.753 1.00 93.31 273 THR A CA 1
ATOM 2122 C C . THR A 1 273 ? -19.999 -21.964 21.514 1.00 93.31 273 THR A C 1
ATOM 2124 O O . THR A 1 273 ? -20.944 -22.719 21.276 1.00 93.31 273 THR A O 1
ATOM 2127 N N . THR A 1 274 ? -19.052 -22.287 22.395 1.00 90.38 274 THR A N 1
ATOM 2128 C CA . THR A 1 274 ? -19.064 -23.511 23.202 1.00 90.38 274 THR A CA 1
ATOM 2129 C C . THR A 1 274 ? -20.331 -23.557 24.057 1.00 90.38 274 THR A C 1
ATOM 2131 O O . THR A 1 274 ? -20.661 -22.599 24.749 1.00 90.38 274 THR A O 1
ATOM 2134 N N . GLY A 1 275 ? -21.104 -24.643 23.961 1.00 85.06 275 GLY A N 1
ATOM 2135 C CA . GLY A 1 275 ? -22.403 -24.766 24.643 1.00 85.06 275 GLY A CA 1
ATOM 2136 C C . GLY A 1 275 ? -23.532 -23.894 24.065 1.00 85.06 275 GLY A C 1
ATOM 2137 O O . GLY A 1 275 ? -24.646 -23.893 24.590 1.00 85.06 275 GLY A O 1
ATOM 2138 N N . VAL A 1 276 ? -23.270 -23.162 22.978 1.00 87.56 276 VAL A N 1
ATOM 2139 C CA . VAL A 1 276 ? -24.240 -22.313 22.263 1.00 87.56 276 VAL A CA 1
ATOM 2140 C C . VAL A 1 276 ? -24.542 -22.869 20.872 1.00 87.56 276 VAL A C 1
ATOM 2142 O O . VAL A 1 276 ? -25.677 -22.778 20.404 1.00 87.56 276 VAL A O 1
ATOM 2145 N N . ARG A 1 277 ? -23.537 -23.455 20.212 1.00 88.38 277 ARG A N 1
ATOM 2146 C CA . ARG A 1 277 ? -23.648 -24.097 18.901 1.00 88.38 277 ARG A CA 1
ATOM 2147 C C . ARG A 1 277 ? -22.678 -25.269 18.811 1.00 88.38 277 ARG A C 1
ATOM 2149 O O . ARG A 1 277 ? -21.552 -25.180 19.286 1.00 88.38 277 ARG A O 1
ATOM 2156 N N . VAL A 1 278 ? -23.117 -26.344 18.164 1.00 90.75 278 VAL A N 1
ATOM 2157 C CA . VAL A 1 278 ? -22.287 -27.520 17.879 1.00 90.75 278 VAL A CA 1
ATOM 2158 C C . VAL A 1 278 ? -21.907 -27.506 16.403 1.00 90.75 278 VAL A C 1
ATOM 2160 O O . VAL A 1 278 ? -22.760 -27.276 15.542 1.00 90.75 278 VAL A O 1
ATOM 2163 N N . PHE A 1 279 ? -20.635 -27.759 16.105 1.00 92.81 279 PHE A N 1
ATOM 2164 C CA . PHE A 1 279 ? -20.134 -27.890 14.740 1.00 92.81 279 PHE A CA 1
ATOM 2165 C C . PHE A 1 279 ? -19.727 -29.337 14.459 1.00 92.81 279 PHE A C 1
ATOM 2167 O O . PHE A 1 279 ? -19.216 -30.036 15.328 1.00 92.81 279 PHE A O 1
ATOM 2174 N N . SER A 1 280 ? -19.913 -29.787 13.217 1.00 92.00 280 SER A N 1
ATOM 2175 C CA . SER A 1 280 ? -19.472 -31.119 12.780 1.00 92.00 280 SER A CA 1
ATOM 2176 C C . SER A 1 280 ? -17.953 -31.228 12.588 1.00 92.00 280 SER A C 1
ATOM 2178 O O . SER A 1 280 ? -17.434 -32.325 12.394 1.00 92.00 280 SER A O 1
ATOM 2180 N N . GLY A 1 281 ? -17.237 -30.103 12.622 1.00 93.44 281 GLY A N 1
ATOM 2181 C CA . GLY A 1 281 ? -15.801 -30.023 12.393 1.00 93.44 281 GLY A CA 1
ATOM 2182 C C . GLY A 1 281 ? -15.323 -28.586 12.210 1.00 93.44 281 GLY A C 1
ATOM 2183 O O . GLY A 1 281 ? -16.121 -27.674 11.974 1.00 93.44 281 GLY A O 1
ATOM 2184 N N . LEU A 1 282 ? -14.001 -28.395 12.226 1.00 91.81 282 LEU A N 1
ATOM 2185 C CA . LEU A 1 282 ? -13.369 -27.101 11.949 1.00 91.81 282 LEU A CA 1
ATOM 2186 C C . LEU A 1 282 ? -13.791 -26.489 10.592 1.00 91.81 282 LEU A C 1
ATOM 2188 O O . LEU A 1 282 ? -14.009 -25.279 10.550 1.00 91.81 282 LEU A O 1
ATOM 2192 N N . PRO A 1 283 ? -13.989 -27.261 9.496 1.00 93.38 283 PRO A N 1
ATOM 2193 C CA . PRO A 1 283 ? -14.506 -26.701 8.245 1.00 93.38 283 PRO A CA 1
ATOM 2194 C C . PRO A 1 283 ? -15.902 -26.078 8.383 1.00 93.38 283 PRO A C 1
ATOM 2196 O O . PRO A 1 283 ? -16.165 -25.029 7.798 1.00 93.38 283 PRO A O 1
ATOM 2199 N N . ALA A 1 284 ? -16.786 -26.678 9.189 1.00 92.62 284 ALA A N 1
ATOM 2200 C CA . ALA A 1 284 ? -18.124 -26.142 9.436 1.00 92.62 284 ALA A CA 1
ATOM 2201 C C . ALA A 1 284 ? -18.075 -24.867 10.293 1.00 92.62 284 ALA A C 1
ATOM 2203 O O . ALA A 1 284 ? -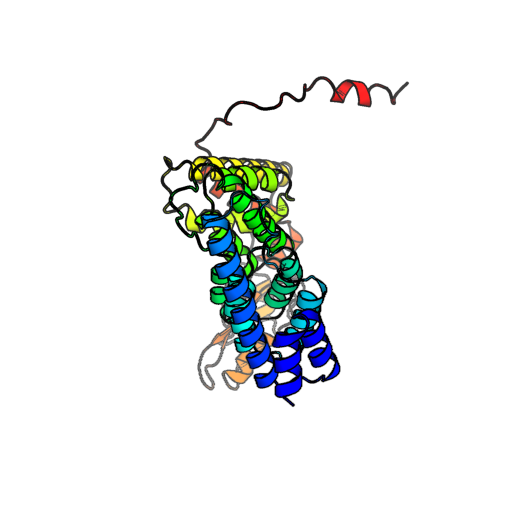18.771 -23.901 9.981 1.00 92.62 284 ALA A O 1
ATOM 2204 N N . ALA A 1 285 ? -17.212 -24.837 11.314 1.00 93.00 285 ALA A N 1
ATOM 2205 C CA . ALA A 1 285 ? -16.960 -23.640 12.119 1.00 93.00 285 ALA A CA 1
ATOM 2206 C C . ALA A 1 285 ? -16.393 -22.490 11.265 1.00 93.00 285 ALA A C 1
ATOM 2208 O O . ALA A 1 285 ? -16.867 -21.360 11.350 1.00 93.00 285 ALA A O 1
ATOM 2209 N N . ARG A 1 286 ? -15.440 -22.785 10.369 1.00 94.88 286 ARG A N 1
ATOM 2210 C CA . ARG A 1 286 ? -14.875 -21.809 9.425 1.00 94.88 286 ARG A CA 1
ATOM 2211 C C . ARG A 1 286 ? -15.921 -21.278 8.447 1.00 94.88 286 ARG A C 1
ATOM 2213 O O . ARG A 1 286 ? -16.004 -20.072 8.249 1.00 94.88 286 ARG A O 1
ATOM 2220 N N . LYS A 1 287 ? -16.739 -22.160 7.858 1.00 93.69 287 LYS A N 1
ATOM 2221 C CA . LYS A 1 287 ? -17.833 -21.746 6.967 1.00 93.69 287 LYS A CA 1
ATOM 2222 C C . LYS A 1 287 ? -18.797 -20.806 7.690 1.00 93.69 287 LYS A C 1
ATOM 2224 O O . LYS A 1 287 ? -19.161 -19.783 7.128 1.00 93.69 287 LYS A O 1
ATOM 2229 N N . TYR A 1 288 ? -19.156 -21.138 8.930 1.00 91.69 288 TYR A N 1
ATOM 2230 C CA . TYR A 1 288 ? -20.027 -20.312 9.760 1.00 91.69 288 TYR A CA 1
ATOM 2231 C C . TYR A 1 288 ? -19.426 -18.933 10.060 1.00 91.69 288 TYR A C 1
ATOM 2233 O O . TYR A 1 288 ? -20.110 -17.928 9.885 1.00 91.69 288 TYR A O 1
ATOM 2241 N N . ALA A 1 289 ? -18.146 -18.880 10.445 1.00 92.00 289 ALA A N 1
ATOM 2242 C CA . ALA A 1 289 ? -17.435 -17.625 10.687 1.00 92.00 289 ALA A CA 1
ATOM 2243 C C . ALA A 1 289 ? -17.440 -16.705 9.452 1.00 92.00 289 ALA A C 1
ATOM 2245 O O . ALA A 1 289 ? -17.652 -15.503 9.580 1.00 92.00 289 ALA A O 1
ATOM 2246 N N . ASN A 1 290 ? -17.280 -17.279 8.256 1.00 90.44 290 ASN A N 1
ATOM 2247 C CA . ASN A 1 290 ? -17.228 -16.525 7.002 1.00 90.44 290 ASN A CA 1
ATOM 2248 C C . ASN A 1 290 ? -18.608 -16.095 6.471 1.00 90.44 290 ASN A C 1
ATOM 2250 O O . ASN A 1 290 ? -18.675 -15.202 5.633 1.00 90.44 290 ASN A O 1
ATOM 2254 N N . SER A 1 291 ? -19.700 -16.735 6.904 1.00 87.31 291 SER A N 1
ATOM 2255 C CA . SER A 1 291 ? -21.055 -16.460 6.400 1.00 87.31 291 SER A CA 1
ATOM 2256 C C . SER A 1 291 ? -21.900 -15.573 7.318 1.00 87.31 291 SER A C 1
ATOM 2258 O O . SER A 1 291 ? -23.049 -15.286 6.990 1.00 87.31 291 SER A O 1
ATOM 2260 N N . ALA A 1 292 ? -21.386 -15.193 8.490 1.00 86.94 292 ALA A N 1
ATOM 2261 C CA . ALA A 1 292 ? -22.150 -14.445 9.480 1.00 86.94 292 ALA A CA 1
ATOM 2262 C C . ALA A 1 292 ? -22.458 -13.019 8.993 1.00 86.94 292 ALA A C 1
ATOM 2264 O O . ALA A 1 292 ? -21.554 -12.208 8.786 1.00 86.94 292 ALA A O 1
ATOM 2265 N N . GLN A 1 293 ? -23.746 -12.702 8.848 1.00 88.69 293 GLN A N 1
ATOM 2266 C CA . GLN A 1 293 ? -24.196 -11.344 8.550 1.00 88.69 293 GLN A CA 1
ATOM 2267 C C . GLN A 1 293 ? -24.113 -10.461 9.798 1.00 88.69 293 GLN A C 1
ATOM 2269 O O . GLN A 1 293 ? -24.381 -10.906 10.915 1.00 88.69 293 GLN A O 1
ATOM 2274 N N . GLN A 1 294 ? -23.753 -9.195 9.597 1.00 90.56 294 GLN A N 1
ATOM 2275 C CA . GLN A 1 294 ? -23.619 -8.210 10.667 1.00 90.56 294 GLN A CA 1
ATOM 2276 C C . GLN A 1 294 ? -24.671 -7.119 10.474 1.00 90.56 294 GLN A C 1
ATOM 2278 O O . GLN A 1 294 ? -24.527 -6.236 9.630 1.00 90.56 294 GLN A O 1
ATOM 2283 N N . THR A 1 295 ? -25.760 -7.196 11.238 1.00 89.44 295 THR A N 1
ATOM 2284 C CA . THR A 1 295 ? -26.865 -6.229 11.184 1.00 89.44 295 THR A CA 1
ATOM 2285 C C . THR A 1 295 ? -26.896 -5.429 12.479 1.00 89.44 295 THR A C 1
ATOM 2287 O O . THR A 1 295 ? -27.100 -5.989 13.558 1.00 89.44 295 THR A O 1
ATOM 2290 N N . ASN A 1 296 ? -26.673 -4.114 12.378 1.00 88.19 296 ASN A N 1
ATOM 2291 C CA . ASN A 1 296 ? -26.558 -3.197 13.523 1.00 88.19 296 ASN A CA 1
ATOM 2292 C C . ASN A 1 296 ? -25.540 -3.654 14.585 1.00 88.19 296 ASN A C 1
ATOM 2294 O O . ASN A 1 296 ? -25.725 -3.424 15.777 1.00 88.19 296 ASN A O 1
ATOM 2298 N N . CYS A 1 297 ? -24.481 -4.329 14.150 1.00 91.19 297 CYS A N 1
ATOM 2299 C CA . CYS A 1 297 ? -23.388 -4.778 14.995 1.00 91.19 297 CYS A CA 1
ATOM 2300 C C . CYS A 1 297 ? -22.098 -4.884 14.178 1.00 91.19 297 CYS A C 1
ATOM 2302 O O . CYS A 1 297 ? -22.138 -4.826 12.948 1.00 91.19 297 CYS A O 1
ATOM 2304 N N . SER A 1 298 ? -20.964 -5.036 14.860 1.00 92.50 298 SER A N 1
ATOM 2305 C CA . SER A 1 298 ? -19.687 -5.351 14.230 1.00 92.50 298 SER A CA 1
ATOM 2306 C C . SER A 1 298 ? -18.851 -6.304 15.080 1.00 92.50 298 SER A C 1
ATOM 2308 O O . SER A 1 298 ? -18.668 -6.081 16.280 1.00 92.50 298 SER A O 1
ATOM 2310 N N . PHE A 1 299 ? -18.335 -7.368 14.469 1.00 93.94 299 PHE A N 1
ATOM 2311 C CA . PHE A 1 299 ? -17.514 -8.373 15.148 1.00 93.94 299 PHE A CA 1
ATOM 2312 C C . PHE A 1 299 ? -16.603 -9.129 14.168 1.00 93.94 299 PHE A C 1
ATOM 2314 O O . PHE A 1 299 ? -16.814 -9.127 12.957 1.00 93.94 299 PHE A O 1
ATOM 2321 N N . LYS A 1 300 ? -15.588 -9.807 14.699 1.00 95.19 300 LYS A N 1
ATOM 2322 C CA . LYS A 1 300 ? -14.785 -10.819 14.008 1.00 95.19 300 LYS A CA 1
ATOM 2323 C C . LYS A 1 300 ? -15.144 -12.199 14.542 1.00 95.19 300 LYS A C 1
ATOM 2325 O O . LYS A 1 300 ? -15.534 -12.335 15.701 1.00 95.19 300 LYS A O 1
ATOM 2330 N N . MET A 1 301 ? -15.012 -13.211 13.692 1.00 94.88 301 MET A N 1
ATOM 2331 C CA . MET A 1 301 ? -15.213 -14.606 14.061 1.00 94.88 301 MET A CA 1
ATOM 2332 C C . MET A 1 301 ? -13.980 -15.423 13.699 1.00 94.88 301 MET A C 1
ATOM 2334 O O . MET A 1 301 ? -13.560 -15.431 12.545 1.00 94.88 301 MET A O 1
ATOM 2338 N N . GLU A 1 302 ? -13.429 -16.135 14.675 1.00 95.81 302 GLU A N 1
ATOM 2339 C CA . GLU A 1 302 ? -12.244 -16.971 14.494 1.00 95.81 302 GLU A CA 1
ATOM 2340 C C . GLU A 1 302 ? -12.570 -18.421 14.866 1.00 95.81 302 GLU A C 1
ATOM 2342 O O . GLU A 1 302 ? -12.972 -18.691 16.002 1.00 95.81 302 GLU A O 1
ATOM 2347 N N . PRO A 1 303 ? -12.459 -19.375 13.923 1.00 94.56 303 PRO A N 1
ATOM 2348 C CA . PRO A 1 303 ? -12.724 -20.775 14.210 1.00 94.56 303 PRO A CA 1
ATOM 2349 C C . PRO A 1 303 ? -11.563 -21.397 14.994 1.00 94.56 303 PRO A C 1
ATOM 2351 O O . PRO A 1 303 ? -10.395 -21.192 14.666 1.00 94.56 303 PRO A O 1
ATOM 2354 N N . GLY A 1 304 ? -11.894 -22.220 15.983 1.00 93.12 304 GLY A N 1
ATOM 2355 C CA . GLY A 1 304 ? -10.938 -22.938 16.822 1.00 93.12 304 GLY A CA 1
ATOM 2356 C C . GLY A 1 304 ? -11.370 -24.376 17.102 1.00 93.12 304 GLY A C 1
ATOM 2357 O O . GLY A 1 304 ? -12.441 -24.821 16.683 1.00 93.12 304 GLY A O 1
ATOM 2358 N N . GLY A 1 305 ? -10.516 -25.110 17.814 1.00 92.38 305 GLY A N 1
ATOM 2359 C CA . GLY A 1 305 ? -10.767 -26.496 18.213 1.00 92.38 305 GLY A CA 1
ATOM 2360 C C . GLY A 1 305 ? -10.504 -27.536 17.115 1.00 92.38 305 GLY A C 1
ATOM 2361 O O . GLY A 1 305 ? -9.930 -27.250 16.061 1.00 92.38 305 GLY A O 1
ATOM 2362 N N . ARG A 1 306 ? -10.898 -28.788 17.382 1.00 89.19 306 ARG A N 1
ATOM 2363 C CA . ARG A 1 306 ? -10.678 -29.941 16.492 1.00 89.19 306 ARG A CA 1
ATOM 2364 C C . ARG A 1 306 ? -11.861 -30.904 16.559 1.00 89.19 306 ARG A C 1
ATOM 2366 O O . ARG A 1 306 ? -12.409 -31.149 17.625 1.00 89.19 306 ARG A O 1
ATOM 2373 N N . GLY A 1 307 ? -12.215 -31.503 15.420 1.00 86.75 307 GLY A N 1
ATOM 2374 C CA . GLY A 1 307 ? -13.282 -32.504 15.361 1.00 86.75 307 GLY A CA 1
ATOM 2375 C C . GLY A 1 307 ? -14.607 -31.953 15.895 1.00 86.75 307 GLY A C 1
ATOM 2376 O O . GLY A 1 307 ? -15.014 -30.859 15.510 1.00 86.75 307 GLY A O 1
ATOM 2377 N N . LYS A 1 308 ? -15.262 -32.702 16.787 1.00 84.44 308 LYS A N 1
ATOM 2378 C CA . LYS A 1 308 ? -16.543 -32.309 17.397 1.00 84.44 308 LYS A CA 1
ATOM 2379 C C . LYS A 1 308 ? -16.416 -31.194 18.445 1.00 84.44 308 LYS A C 1
ATOM 2381 O O . LYS A 1 308 ? -17.424 -30.577 18.766 1.00 84.44 308 LYS A O 1
ATOM 2386 N N . ASP A 1 309 ? -15.197 -30.888 18.890 1.00 90.44 309 ASP A N 1
ATOM 2387 C CA . ASP A 1 309 ? -14.896 -29.787 19.816 1.00 90.44 309 ASP A CA 1
ATOM 2388 C C . ASP A 1 309 ? -14.558 -28.487 19.070 1.00 90.44 309 ASP A C 1
ATOM 2390 O O . ASP A 1 309 ? -13.950 -27.571 19.623 1.00 90.44 309 ASP A O 1
ATOM 2394 N N . ALA A 1 310 ? -14.889 -28.405 17.778 1.00 94.25 310 ALA A N 1
ATOM 2395 C CA . ALA A 1 310 ? -14.751 -27.169 17.025 1.00 94.25 310 ALA A CA 1
ATOM 2396 C C . ALA A 1 310 ? -15.696 -26.095 17.585 1.00 94.25 310 ALA A C 1
ATOM 2398 O O . ALA A 1 310 ? -16.850 -26.375 17.909 1.00 94.25 310 ALA A O 1
ATOM 2399 N N . TYR A 1 311 ? -15.217 -24.857 17.655 1.00 95.62 311 TYR A N 1
ATOM 2400 C CA . TYR A 1 311 ? -15.969 -23.693 18.120 1.00 95.62 311 TYR A CA 1
ATOM 2401 C C . TYR A 1 311 ? -15.603 -22.459 17.291 1.00 95.62 311 TYR A C 1
ATOM 2403 O O . TYR A 1 311 ? -14.699 -22.493 16.455 1.00 95.62 311 TYR A O 1
ATOM 2411 N N . VAL A 1 312 ? -16.315 -21.359 17.518 1.00 96.00 312 VAL A N 1
ATOM 2412 C CA . VAL A 1 312 ? -15.983 -20.042 16.975 1.00 96.00 312 VAL A CA 1
ATOM 2413 C C . VAL A 1 312 ? -15.880 -19.053 18.129 1.00 96.00 312 VAL A C 1
ATOM 2415 O O . VAL A 1 312 ? -16.772 -18.994 18.977 1.00 96.00 312 VAL A O 1
ATOM 2418 N N . THR A 1 313 ? -14.794 -18.290 18.167 1.00 97.12 313 THR A N 1
ATOM 2419 C CA . THR A 1 313 ? -14.662 -17.113 19.029 1.00 97.12 313 THR A CA 1
ATOM 2420 C C . THR A 1 313 ? -15.250 -15.921 18.295 1.00 97.12 313 THR A C 1
ATOM 2422 O O . THR A 1 313 ? -14.852 -15.635 17.169 1.00 97.12 313 THR A O 1
ATOM 2425 N N . ILE A 1 314 ? -16.203 -15.238 18.918 1.00 95.94 314 ILE A N 1
ATOM 2426 C CA . ILE A 1 314 ? -16.817 -14.016 18.408 1.00 95.94 314 ILE A CA 1
ATOM 2427 C C . ILE A 1 314 ? -16.245 -12.857 19.217 1.00 95.94 314 ILE A C 1
ATOM 2429 O O . ILE A 1 314 ? -16.480 -12.782 20.421 1.00 95.94 314 ILE A O 1
ATOM 2433 N N . THR A 1 315 ? -15.525 -11.955 18.558 1.00 95.62 315 THR A N 1
ATOM 2434 C CA . THR A 1 315 ? -14.899 -10.785 19.187 1.00 95.62 315 THR A CA 1
ATOM 2435 C C . THR A 1 315 ? -15.512 -9.525 18.606 1.00 95.62 315 THR A C 1
ATOM 2437 O O . THR A 1 315 ? -15.403 -9.278 17.405 1.00 95.62 315 THR A O 1
ATOM 2440 N N . LYS A 1 316 ? -16.167 -8.715 19.435 1.00 92.50 316 LYS A N 1
ATOM 2441 C CA . LYS A 1 316 ? -16.740 -7.436 18.997 1.00 92.50 316 LYS A CA 1
ATOM 2442 C C . LYS A 1 316 ? -15.659 -6.491 18.481 1.00 92.50 316 LYS A C 1
ATOM 2444 O O . LYS A 1 316 ? -14.522 -6.522 18.946 1.00 92.50 316 LYS A O 1
ATOM 2449 N N . THR A 1 317 ? -16.013 -5.628 17.536 1.00 89.88 317 THR A N 1
ATOM 2450 C CA . THR A 1 317 ? -15.110 -4.584 17.029 1.00 89.88 317 THR A CA 1
ATOM 2451 C C . THR A 1 317 ? -15.671 -3.194 17.300 1.00 89.88 317 THR A C 1
ATOM 2453 O O . THR A 1 317 ? -16.875 -3.020 17.467 1.00 89.88 317 THR A O 1
ATOM 2456 N N . ARG A 1 318 ? -14.795 -2.182 17.300 1.00 83.38 318 ARG A N 1
ATOM 2457 C CA . ARG A 1 318 ? -15.187 -0.769 17.445 1.00 83.38 318 ARG A CA 1
ATOM 2458 C C . ARG A 1 318 ? -15.930 -0.204 16.227 1.00 83.38 318 ARG A C 1
ATOM 2460 O O . ARG A 1 318 ? -16.508 0.870 16.311 1.00 83.38 318 ARG A O 1
ATOM 2467 N N . THR A 1 319 ? -15.936 -0.916 15.099 1.00 83.19 319 THR A N 1
ATOM 2468 C CA . THR A 1 319 ? -16.421 -0.420 13.801 1.00 83.19 319 THR A CA 1
ATOM 2469 C C . THR A 1 319 ? -17.852 0.119 13.857 1.00 83.19 319 THR A C 1
ATOM 2471 O O . THR A 1 319 ? -18.124 1.196 13.335 1.00 83.19 319 THR A O 1
ATOM 2474 N N . TRP A 1 320 ? -18.774 -0.602 14.500 1.00 84.38 320 TRP A N 1
ATOM 2475 C CA . TRP A 1 320 ? -20.163 -0.170 14.642 1.00 84.38 320 TRP A CA 1
ATOM 2476 C C . TRP A 1 320 ? -20.275 1.060 15.540 1.00 84.38 320 TRP A C 1
ATOM 2478 O O . TRP A 1 320 ? -20.949 2.012 15.162 1.00 84.38 320 TRP A O 1
ATOM 2488 N N . TYR A 1 321 ? -19.584 1.063 16.682 1.00 79.25 321 TYR A N 1
ATOM 2489 C CA . TYR A 1 321 ? -19.595 2.183 17.621 1.00 79.25 321 TYR A CA 1
ATOM 2490 C C . TYR A 1 321 ? -19.124 3.475 16.944 1.00 79.25 321 TYR A C 1
ATOM 2492 O O . TYR A 1 321 ? -19.832 4.479 16.963 1.00 79.25 321 TYR A O 1
ATOM 2500 N N . ASN A 1 322 ? -17.992 3.410 16.244 1.00 75.12 322 ASN A N 1
ATOM 2501 C CA . ASN A 1 322 ? -17.439 4.535 15.495 1.00 75.12 322 ASN A CA 1
ATOM 2502 C C . ASN A 1 322 ? -18.393 5.022 14.398 1.00 75.12 322 ASN A C 1
ATOM 2504 O O . ASN A 1 322 ? -18.575 6.220 14.212 1.00 75.12 322 ASN A O 1
ATOM 2508 N N . LYS A 1 323 ? -19.068 4.101 13.698 1.00 77.00 323 LYS A N 1
ATOM 2509 C CA . LYS A 1 323 ? -20.076 4.460 12.691 1.00 77.00 323 LYS A CA 1
ATOM 2510 C C . LYS A 1 323 ? -21.278 5.200 13.296 1.00 77.00 323 LYS A C 1
ATOM 2512 O O . LYS A 1 323 ? -21.871 6.025 12.612 1.00 77.00 323 LYS A O 1
ATOM 2517 N N . GLN A 1 324 ? -21.663 4.893 14.537 1.00 67.31 324 GLN A N 1
ATOM 2518 C CA . GLN A 1 324 ? -22.804 5.529 15.214 1.00 67.31 324 GLN A CA 1
ATOM 2519 C C . GLN A 1 324 ? -22.444 6.842 15.916 1.00 67.31 324 GLN A C 1
ATOM 2521 O O . GLN A 1 324 ? -23.296 7.719 16.038 1.00 67.31 324 GLN A O 1
ATOM 2526 N N . HIS A 1 325 ? -21.211 6.968 16.404 1.00 65.31 325 HIS A N 1
ATOM 2527 C CA . HIS A 1 325 ? -20.799 8.054 17.297 1.00 65.31 325 HIS A CA 1
ATOM 2528 C C . HIS A 1 325 ? -19.681 8.941 16.729 1.00 65.31 325 HIS A C 1
ATOM 2530 O O . HIS A 1 325 ? -19.263 9.893 17.386 1.00 65.31 325 HIS A O 1
ATOM 2536 N N . GLY A 1 326 ? -19.230 8.662 15.504 1.00 64.50 326 GLY A N 1
ATOM 2537 C CA . GLY A 1 326 ? -18.055 9.284 14.906 1.00 64.50 326 GLY A CA 1
ATOM 2538 C C . GLY A 1 326 ? -16.752 8.746 15.500 1.00 64.50 326 GLY A C 1
ATOM 2539 O O . GLY A 1 326 ? -16.732 8.039 16.507 1.00 64.50 326 GLY A O 1
ATOM 2540 N N . ASP A 1 327 ? -15.630 9.114 14.889 1.00 65.62 327 ASP A N 1
ATOM 2541 C CA . ASP A 1 327 ? -14.289 8.710 15.332 1.00 65.62 327 ASP A CA 1
ATOM 2542 C C . ASP A 1 327 ? -13.749 9.584 16.487 1.00 65.62 327 ASP A C 1
ATOM 2544 O O . ASP A 1 327 ? -12.557 9.568 16.780 1.00 65.62 327 ASP A O 1
ATOM 2548 N N . ALA A 1 328 ? -14.606 10.340 17.184 1.00 67.44 328 ALA A N 1
ATOM 2549 C CA . ALA A 1 328 ? -14.191 11.343 18.169 1.00 67.44 328 ALA A CA 1
ATOM 2550 C C . ALA A 1 328 ? -13.352 10.771 19.330 1.00 67.44 328 ALA A C 1
ATOM 2552 O O . ALA A 1 328 ? -12.447 11.444 19.819 1.00 67.44 328 ALA A O 1
ATOM 2553 N N . GLU A 1 329 ? -13.612 9.535 19.771 1.00 65.62 329 GLU A N 1
ATOM 2554 C CA . GLU A 1 329 ? -12.768 8.863 20.774 1.00 65.62 329 GLU A CA 1
ATOM 2555 C C . GLU A 1 329 ? -11.427 8.411 20.213 1.00 65.62 329 GLU A C 1
ATOM 2557 O O . GLU A 1 329 ? -10.413 8.574 20.883 1.00 65.62 329 GLU A O 1
ATOM 2562 N N . LEU A 1 330 ? -11.391 7.922 18.970 1.00 66.00 330 LEU A N 1
ATOM 2563 C CA . LEU A 1 330 ? -10.126 7.607 18.309 1.00 66.00 330 LEU A CA 1
ATOM 2564 C C . LEU A 1 330 ? -9.277 8.863 18.132 1.00 66.00 330 LEU A C 1
ATOM 2566 O O . LEU A 1 330 ? -8.078 8.822 18.373 1.00 66.00 330 LEU A O 1
ATOM 2570 N N . TYR A 1 331 ? -9.900 9.984 17.769 1.00 72.12 331 TYR A N 1
ATOM 2571 C CA . TYR A 1 331 ? -9.206 11.260 17.647 1.00 72.12 331 TYR A CA 1
ATOM 2572 C C . TYR A 1 331 ? -8.704 11.778 18.996 1.00 72.12 331 TYR A C 1
ATOM 2574 O O . TYR A 1 331 ? -7.642 12.390 19.043 1.00 72.12 331 TYR A O 1
ATOM 2582 N N . LYS A 1 332 ? -9.411 11.504 20.102 1.00 73.38 332 LYS A N 1
ATOM 2583 C CA . LYS A 1 332 ? -8.926 11.798 21.462 1.00 73.38 332 LYS A CA 1
ATOM 2584 C C . LYS A 1 332 ? -7.741 10.922 21.857 1.00 73.38 332 LYS A C 1
ATOM 2586 O O . LYS A 1 332 ? -6.762 11.457 22.371 1.00 73.38 332 LYS A O 1
ATOM 2591 N N . ASP A 1 333 ? -7.824 9.615 21.616 1.00 72.44 333 ASP A N 1
ATOM 2592 C CA . ASP A 1 333 ? -6.742 8.666 21.903 1.00 72.44 333 ASP A CA 1
ATOM 2593 C C . ASP A 1 333 ? -5.482 9.022 21.091 1.00 72.44 333 ASP A C 1
ATOM 2595 O O . ASP A 1 333 ? -4.382 9.090 21.638 1.00 72.44 333 ASP A O 1
ATOM 2599 N N . GLU A 1 334 ? -5.651 9.332 19.801 1.00 72.00 334 GLU A N 1
ATOM 2600 C CA . GLU A 1 334 ? -4.578 9.770 18.903 1.00 72.00 334 GLU A CA 1
ATOM 2601 C C . GLU A 1 334 ? -3.995 11.123 19.332 1.00 72.00 334 GLU A C 1
ATOM 2603 O O . GLU A 1 334 ? -2.777 11.267 19.430 1.00 72.00 334 GLU A O 1
ATOM 2608 N N . LEU A 1 335 ? -4.847 12.107 19.646 1.00 75.00 335 LEU A N 1
ATOM 2609 C CA . LEU A 1 335 ? -4.409 13.419 20.121 1.00 75.00 335 LEU A CA 1
ATOM 2610 C C . LEU A 1 335 ? -3.610 13.293 21.417 1.00 75.00 335 LEU A C 1
ATOM 2612 O O . LEU A 1 335 ? -2.601 13.978 21.568 1.00 75.00 335 LEU A O 1
ATOM 2616 N N . LYS A 1 336 ? -4.033 12.420 22.336 1.00 78.12 336 LYS A N 1
ATOM 2617 C CA . LYS A 1 336 ? -3.295 12.145 23.567 1.00 78.12 336 LYS A CA 1
ATOM 2618 C C . LYS A 1 336 ? -1.927 11.542 23.258 1.00 78.12 336 LYS A C 1
ATOM 2620 O O . LYS A 1 336 ? -0.936 12.072 23.733 1.00 78.12 336 LYS A O 1
ATOM 2625 N N . LEU A 1 337 ? -1.860 10.515 22.411 1.00 75.06 337 LEU A N 1
ATOM 2626 C CA . LEU A 1 337 ? -0.597 9.872 22.034 1.00 75.06 337 LEU A CA 1
ATOM 2627 C C . LEU A 1 337 ? 0.387 10.853 21.379 1.00 75.06 337 LEU A C 1
ATOM 2629 O O . LEU A 1 337 ? 1.572 10.854 21.706 1.00 75.06 337 LEU A O 1
ATOM 2633 N N . LEU A 1 338 ? -0.101 11.705 20.476 1.00 73.81 338 LEU A N 1
ATOM 2634 C CA . LEU A 1 338 ? 0.714 12.738 19.839 1.00 73.81 338 LEU A CA 1
ATOM 2635 C C . LEU A 1 338 ? 1.153 13.815 20.836 1.00 73.81 338 LEU A C 1
ATOM 2637 O O . LEU A 1 338 ? 2.302 14.243 20.797 1.00 73.81 338 LEU A O 1
ATOM 2641 N N . THR A 1 339 ? 0.272 14.219 21.753 1.00 77.50 339 THR A N 1
ATOM 2642 C CA . THR A 1 339 ? 0.603 15.196 22.802 1.00 77.50 339 THR A CA 1
ATOM 2643 C C . THR A 1 339 ? 1.633 14.635 23.779 1.00 77.50 339 THR A C 1
ATOM 2645 O O . THR A 1 339 ? 2.603 15.317 24.074 1.00 77.50 339 THR A O 1
ATOM 2648 N N . ASP A 1 340 ? 1.484 13.390 24.229 1.00 75.88 340 ASP A N 1
ATOM 2649 C CA . ASP A 1 340 ? 2.419 12.744 25.158 1.00 75.88 340 ASP A CA 1
ATOM 2650 C C . ASP A 1 340 ? 3.830 12.616 24.549 1.00 75.88 340 ASP A C 1
ATOM 2652 O O . ASP A 1 340 ? 4.821 12.579 25.273 1.00 75.88 340 ASP A O 1
ATOM 2656 N N . ARG A 1 341 ? 3.928 12.548 23.214 1.00 71.44 341 ARG A N 1
ATOM 2657 C CA . ARG A 1 341 ? 5.192 12.337 22.498 1.00 71.44 341 ARG A CA 1
ATOM 2658 C C . ARG A 1 341 ? 5.849 13.609 21.967 1.00 71.44 341 ARG A C 1
ATOM 2660 O O . ARG A 1 341 ? 7.070 13.705 21.984 1.00 71.44 341 ARG A O 1
ATOM 2667 N N . PHE A 1 342 ? 5.056 14.541 21.447 1.00 73.69 342 PHE A N 1
ATOM 2668 C CA . PHE A 1 342 ? 5.533 15.750 20.763 1.00 73.69 342 PHE A CA 1
ATOM 2669 C C . PHE A 1 342 ? 5.126 17.044 21.486 1.00 73.69 342 PHE A C 1
ATOM 2671 O O . PHE A 1 342 ? 5.571 18.126 21.114 1.00 73.69 342 PHE A O 1
ATOM 2678 N N . GLY A 1 343 ? 4.276 16.956 22.514 1.00 66.62 343 GLY A N 1
ATOM 2679 C CA . GLY A 1 343 ? 3.669 18.105 23.192 1.00 66.62 343 GLY A CA 1
ATOM 2680 C C . GLY A 1 343 ? 4.618 18.946 24.044 1.00 66.62 343 GLY A C 1
ATOM 2681 O O . GLY A 1 343 ? 4.245 20.065 24.385 1.00 66.62 343 GLY A O 1
ATOM 2682 N N . ASP A 1 344 ? 5.832 18.463 24.325 1.00 52.81 344 ASP A N 1
ATOM 2683 C CA . ASP A 1 344 ? 6.872 19.234 25.025 1.00 52.81 344 ASP A CA 1
ATOM 2684 C C . ASP A 1 344 ? 7.702 20.141 24.095 1.00 52.81 344 ASP A C 1
ATOM 2686 O O . ASP A 1 344 ? 8.492 20.953 24.574 1.00 52.81 344 ASP A O 1
ATOM 2690 N N . VAL A 1 345 ? 7.502 20.090 22.771 1.00 48.41 345 VAL A N 1
ATOM 2691 C CA . VAL A 1 345 ? 8.155 21.021 21.833 1.00 48.41 345 VAL A CA 1
ATOM 2692 C C . VAL A 1 345 ? 7.209 22.179 21.518 1.00 48.41 345 VAL A C 1
ATOM 2694 O O . VAL A 1 345 ? 6.708 22.356 20.408 1.00 48.41 345 VAL A O 1
ATOM 2697 N N . THR A 1 346 ? 6.938 23.012 22.521 1.00 38.66 346 THR A N 1
ATOM 2698 C CA . THR A 1 346 ? 6.396 24.352 22.281 1.00 38.66 346 THR A CA 1
ATOM 2699 C C . THR A 1 346 ? 7.497 25.241 21.715 1.00 38.66 346 THR A C 1
ATOM 2701 O O . THR A 1 346 ? 8.152 25.956 22.469 1.00 38.66 346 THR A O 1
ATOM 2704 N N . SER A 1 347 ? 7.709 25.193 20.398 1.00 33.25 347 SER A N 1
ATOM 2705 C CA . SER A 1 347 ? 8.098 26.344 19.567 1.00 33.25 347 SER A CA 1
ATOM 2706 C C . SER A 1 347 ? 8.065 25.956 18.083 1.00 33.25 347 SER A C 1
ATOM 2708 O O . SER A 1 347 ? 8.778 25.033 17.697 1.00 33.25 347 SER A O 1
ATOM 2710 N N . PRO A 1 348 ? 7.286 26.642 17.226 1.00 33.72 348 PRO A N 1
ATOM 2711 C CA . PRO A 1 348 ? 7.506 26.560 15.785 1.00 33.72 348 PRO A CA 1
ATOM 2712 C C . PRO A 1 348 ? 8.879 27.172 15.444 1.00 33.72 348 PRO A C 1
ATOM 2714 O O . PRO A 1 348 ? 9.210 28.226 16.001 1.00 33.72 348 PRO A O 1
ATOM 2717 N N . PRO A 1 349 ? 9.676 26.592 14.526 1.00 33.72 349 PRO A N 1
ATOM 2718 C CA . PRO A 1 349 ? 10.782 27.325 13.932 1.00 33.72 349 PRO A CA 1
ATOM 2719 C C . PRO A 1 349 ? 10.241 28.547 13.176 1.00 33.72 349 PRO A C 1
ATOM 2721 O O . PRO A 1 349 ? 9.296 28.464 12.392 1.00 33.72 349 PRO A O 1
ATOM 2724 N N . LEU A 1 350 ? 10.831 29.696 13.491 1.00 34.28 350 LEU A N 1
ATOM 2725 C CA . LEU A 1 350 ? 10.538 31.035 12.985 1.00 34.28 350 LEU A CA 1
ATOM 2726 C C . LEU A 1 350 ? 10.647 31.163 11.453 1.00 34.28 350 LEU A C 1
ATOM 2728 O O . LEU A 1 350 ? 11.673 30.797 10.891 1.00 34.28 350 LEU A O 1
ATOM 2732 N N . ASN A 1 351 ? 9.665 31.874 10.868 1.00 33.97 351 ASN A N 1
ATOM 2733 C CA . ASN A 1 351 ? 9.625 32.518 9.537 1.00 33.97 351 ASN A CA 1
ATOM 2734 C C . ASN A 1 351 ? 9.714 31.569 8.328 1.00 33.97 351 ASN A C 1
ATOM 2736 O O . ASN A 1 351 ? 10.657 30.809 8.188 1.00 33.97 351 ASN A O 1
ATOM 2740 N N . VAL A 1 352 ? 8.760 31.564 7.393 1.00 31.91 352 VAL A N 1
ATOM 2741 C CA . VAL A 1 352 ? 8.463 32.569 6.343 1.00 31.91 352 VAL A CA 1
ATOM 2742 C C . VAL A 1 352 ? 7.063 32.167 5.811 1.00 31.91 352 VAL A C 1
ATOM 2744 O O . VAL A 1 352 ? 6.875 31.004 5.496 1.00 31.91 352 VAL A O 1
ATOM 2747 N N . LEU A 1 353 ? 5.972 32.934 5.745 1.00 30.00 353 LEU A N 1
ATOM 2748 C CA . LEU A 1 353 ? 5.693 34.346 5.519 1.00 30.00 353 LEU A CA 1
ATOM 2749 C C . LEU A 1 353 ? 4.594 34.795 6.492 1.00 30.00 353 LEU A C 1
ATOM 2751 O O . LEU A 1 353 ? 3.584 34.110 6.660 1.00 30.00 353 LEU A O 1
ATOM 2755 N N . ALA A 1 354 ? 4.752 35.991 7.049 1.00 34.59 354 ALA A N 1
ATOM 2756 C CA . ALA A 1 354 ? 3.620 36.774 7.511 1.00 34.59 354 ALA A CA 1
ATOM 2757 C C . ALA A 1 354 ? 2.675 36.999 6.318 1.00 34.59 354 ALA A C 1
ATOM 2759 O O . ALA A 1 354 ? 2.948 37.810 5.437 1.00 34.59 354 ALA A O 1
ATOM 2760 N N . LEU A 1 355 ? 1.586 36.237 6.256 1.00 30.83 355 LEU A N 1
ATOM 2761 C CA . LEU A 1 355 ? 0.383 36.696 5.580 1.00 30.83 355 LEU A CA 1
ATOM 2762 C C . LEU A 1 355 ? -0.403 37.461 6.633 1.00 30.83 355 LEU A C 1
ATOM 2764 O O . LEU A 1 355 ? -1.043 36.872 7.504 1.00 30.83 355 LEU A O 1
ATOM 2768 N N . ASP A 1 356 ? -0.242 38.780 6.574 1.00 30.50 356 ASP A N 1
ATOM 2769 C CA . ASP A 1 356 ? -0.882 39.753 7.440 1.00 30.50 356 ASP A CA 1
ATOM 2770 C C . ASP A 1 356 ? -2.355 39.412 7.663 1.00 30.50 356 ASP A C 1
ATOM 2772 O O . ASP A 1 356 ? -3.179 39.366 6.741 1.00 30.50 356 ASP A O 1
ATOM 2776 N N . HIS A 1 357 ? -2.687 39.239 8.938 1.00 33.59 357 HIS A N 1
ATOM 2777 C CA . HIS A 1 357 ? -4.029 38.995 9.455 1.00 33.59 357 HIS A CA 1
ATOM 2778 C C . HIS A 1 357 ? -4.980 40.203 9.262 1.00 33.59 357 HIS A C 1
ATOM 2780 O O . HIS A 1 357 ? -6.089 40.211 9.788 1.00 33.59 357 HIS A O 1
ATOM 2786 N N . GLU A 1 358 ? -4.569 41.208 8.480 1.00 33.72 358 GLU A N 1
ATOM 2787 C CA . GLU A 1 358 ? -5.319 42.426 8.151 1.00 33.72 358 GLU A CA 1
ATOM 2788 C C . GLU A 1 358 ? -6.037 42.374 6.787 1.00 33.72 358 GLU A C 1
ATOM 2790 O O . GLU A 1 358 ? -6.850 43.246 6.488 1.00 33.72 358 GLU A O 1
ATOM 2795 N N . THR A 1 359 ? -5.832 41.337 5.962 1.00 35.59 359 THR A N 1
ATOM 2796 C CA . THR A 1 359 ? -6.445 41.295 4.610 1.00 35.59 359 THR A CA 1
ATOM 2797 C C . THR A 1 359 ? -7.740 40.466 4.521 1.00 35.59 359 THR A C 1
ATOM 2799 O O . THR A 1 359 ? -8.408 40.468 3.486 1.00 35.59 359 THR A O 1
ATOM 2802 N N . ILE A 1 360 ? -8.163 39.787 5.596 1.00 33.81 360 ILE A N 1
ATOM 2803 C CA . ILE A 1 360 ? -9.393 38.965 5.585 1.00 33.81 360 ILE A CA 1
ATOM 2804 C C . ILE A 1 360 ? -10.630 39.745 6.073 1.00 33.81 360 ILE A C 1
ATOM 2806 O O . ILE A 1 360 ? -11.727 39.508 5.566 1.00 33.81 360 ILE A O 1
ATOM 2810 N N . GLU A 1 361 ? -10.487 40.761 6.930 1.00 33.94 361 GLU A N 1
ATOM 2811 C CA . GLU A 1 361 ? -11.646 41.572 7.354 1.00 33.94 361 GLU A CA 1
ATOM 2812 C C . GLU A 1 361 ? -12.075 42.639 6.328 1.00 33.94 361 GLU A C 1
ATOM 2814 O O . GLU A 1 361 ? -13.244 43.027 6.291 1.00 33.94 361 GLU A O 1
ATOM 2819 N N . ALA A 1 362 ? -11.208 43.031 5.387 1.00 36.72 362 ALA A N 1
ATOM 2820 C CA . ALA A 1 362 ? -11.563 44.001 4.344 1.00 36.72 362 ALA A CA 1
ATOM 2821 C C . ALA A 1 362 ? -12.452 43.428 3.214 1.00 36.72 362 ALA A C 1
ATOM 2823 O O . ALA A 1 362 ? -13.016 44.193 2.431 1.00 36.72 362 ALA A O 1
ATOM 2824 N N . LYS A 1 363 ? -12.621 42.099 3.118 1.00 38.56 363 LYS A N 1
ATOM 2825 C CA . LYS A 1 363 ? -13.466 41.457 2.086 1.00 38.56 363 LYS A CA 1
ATOM 2826 C C . LYS A 1 363 ? -14.805 40.915 2.585 1.00 38.56 363 LYS A C 1
ATOM 2828 O O . LYS A 1 363 ? -15.658 40.606 1.759 1.00 38.56 363 LYS A O 1
ATOM 2833 N N . VAL A 1 364 ? -15.033 40.865 3.898 1.00 41.81 364 VAL A N 1
ATOM 2834 C CA . VAL A 1 364 ? -16.333 40.469 4.476 1.00 41.81 364 VAL A CA 1
ATOM 2835 C C . VAL A 1 364 ? -17.192 41.695 4.839 1.00 41.81 364 VAL A C 1
ATOM 2837 O O . VAL A 1 364 ? -18.416 41.605 4.849 1.00 41.81 364 VAL A O 1
ATOM 2840 N N . GLY A 1 365 ? -16.589 42.879 5.008 1.00 38.94 365 GLY A N 1
ATOM 2841 C CA . GLY A 1 365 ? -17.301 44.135 5.299 1.00 38.94 365 GLY A CA 1
ATOM 2842 C C . GLY A 1 365 ? -17.895 44.899 4.101 1.00 38.94 365 GLY A C 1
ATOM 2843 O O . GLY A 1 365 ? -18.574 45.899 4.311 1.00 38.94 365 GLY A O 1
ATOM 2844 N N . LEU A 1 366 ? -17.676 44.458 2.855 1.00 39.31 366 LEU A N 1
ATOM 2845 C CA . LEU A 1 366 ? -18.175 45.134 1.637 1.00 39.31 366 LEU A CA 1
ATOM 2846 C C . LEU A 1 366 ? -19.328 44.397 0.929 1.00 39.31 366 LEU A C 1
ATOM 2848 O O . LEU A 1 366 ? -19.768 44.827 -0.132 1.00 39.31 366 LEU A O 1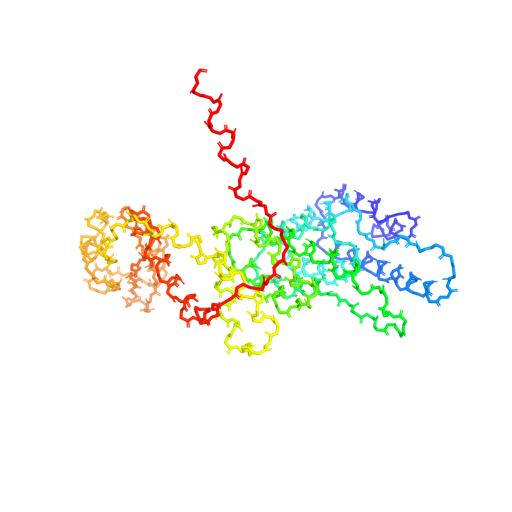
ATOM 2852 N N . ALA A 1 367 ? -19.861 43.329 1.529 1.00 44.62 367 ALA A N 1
ATOM 2853 C CA . ALA A 1 367 ? -21.058 42.624 1.049 1.00 44.62 367 ALA A CA 1
ATOM 2854 C C . ALA A 1 367 ? -22.287 42.837 1.957 1.00 44.62 367 ALA A C 1
ATOM 2856 O O . ALA A 1 367 ? -23.228 42.045 1.952 1.00 44.62 367 ALA A O 1
ATOM 2857 N N . SER A 1 368 ? -22.290 43.896 2.767 1.00 46.25 368 SER A N 1
ATOM 2858 C CA . SER A 1 368 ? -23.457 44.319 3.546 1.00 46.25 368 SER A CA 1
ATOM 2859 C C . SER A 1 368 ? -23.463 45.834 3.732 1.00 46.25 368 SER A C 1
ATOM 2861 O O . SER A 1 368 ? -23.210 46.337 4.825 1.00 46.25 368 SER A O 1
ATOM 2863 N N . ARG A 1 369 ? -23.747 46.547 2.638 1.00 37.81 369 ARG A N 1
ATOM 2864 C CA . ARG A 1 369 ? -24.536 47.786 2.604 1.00 37.81 369 ARG A CA 1
ATOM 2865 C C . ARG A 1 369 ? -24.963 48.110 1.183 1.00 37.81 369 ARG A C 1
ATOM 2867 O O . ARG A 1 369 ? -24.096 48.019 0.289 1.00 37.81 369 ARG A O 1
#

Radius of gyration: 27.49 Å; chains: 1; bounding box: 66×80×62 Å

Sequence (369 aa):
MANGVENSLRLISSTAAIEALQSQRPVAPGTLRTFMNDVGDKISNMQAEFTRSRAYSYGEPKKRVGVMPDFSRILCDLLLEADDSALVNEFFTKVCSNARAKDNLVPTIIALVRKYQWSDISQAVLSSLEEKTEATSYSFGRMTEVGDASLVVKLQILDGLDDGTALGSLWKWVIRSADKSTFDTLAEKFQQLEPSQLRLVVEAISEHVGGIDSSDEKFEVLTSIAAVRMTWLKSQVQGHTVKPFSWEMPNAVFPDNARIQAFLRGHEMPMTTTGVRVFSGLPAARKYANSAQQTNCSFKMEPGGRGKDAYVTITKTRTWYNKQHGDAELYKDELKLLTDRFGDVTSPPLNVLALDHETIEAKVGLASR